Protein AF-A0A2R6FEQ9-F1 (afdb_monomer_lite)

Structure (mmCIF, N/CA/C/O backbone):
data_AF-A0A2R6FEQ9-F1
#
_entry.id   AF-A0A2R6FEQ9-F1
#
loop_
_atom_site.group_PDB
_atom_site.id
_atom_site.type_symbol
_atom_site.label_atom_id
_atom_site.label_alt_id
_atom_site.label_comp_id
_atom_site.label_asym_id
_atom_site.label_entity_id
_atom_site.label_seq_id
_atom_site.pdbx_PDB_ins_code
_atom_site.Cartn_x
_atom_site.Cartn_y
_atom_site.Cartn_z
_atom_site.occupancy
_atom_site.B_iso_or_equiv
_atom_site.auth_seq_id
_atom_site.auth_comp_id
_atom_site.auth_asym_id
_atom_site.auth_atom_id
_atom_site.pdbx_PDB_model_num
ATOM 1 N N . MET A 1 1 ? -0.005 5.046 10.492 1.00 40.97 1 MET A N 1
ATOM 2 C CA . MET A 1 1 ? 0.744 4.567 11.675 1.00 40.97 1 MET A CA 1
ATOM 3 C C . MET A 1 1 ? 1.894 3.712 11.172 1.00 40.97 1 MET A C 1
ATOM 5 O O . MET A 1 1 ? 1.657 2.865 10.326 1.00 40.97 1 MET A O 1
ATOM 9 N N . THR A 1 2 ? 3.121 3.957 11.622 1.00 48.88 2 THR A N 1
ATOM 10 C CA . THR A 1 2 ? 4.267 3.072 11.362 1.00 48.88 2 THR A CA 1
ATOM 11 C C . THR A 1 2 ? 4.447 2.186 12.588 1.00 48.88 2 THR A C 1
ATOM 13 O O . THR A 1 2 ? 4.561 2.728 13.687 1.00 48.88 2 THR A O 1
ATOM 16 N N . TYR A 1 3 ? 4.431 0.862 12.435 1.00 48.16 3 TYR A N 1
ATOM 17 C CA . TYR A 1 3 ? 4.673 -0.054 13.553 1.00 48.16 3 TYR A CA 1
ATOM 18 C C . TYR A 1 3 ? 6.088 -0.630 13.482 1.00 48.16 3 TYR A C 1
ATOM 20 O O . TYR A 1 3 ? 6.631 -0.866 12.403 1.00 48.16 3 TYR A O 1
ATOM 28 N N . ASP A 1 4 ? 6.682 -0.825 14.656 1.00 53.12 4 ASP A N 1
ATOM 29 C CA . ASP A 1 4 ? 7.957 -1.514 14.824 1.00 53.12 4 ASP A CA 1
ATOM 30 C C . ASP A 1 4 ? 7.696 -3.029 14.764 1.00 53.12 4 ASP A C 1
ATOM 32 O O . ASP A 1 4 ? 6.936 -3.519 15.602 1.00 53.12 4 ASP A O 1
ATOM 36 N N . PRO A 1 5 ? 8.329 -3.796 13.855 1.00 47.72 5 PRO A N 1
ATOM 37 C CA . PRO A 1 5 ? 8.201 -5.254 13.773 1.00 47.72 5 PRO A CA 1
ATOM 38 C C . PRO A 1 5 ? 8.638 -6.031 15.031 1.00 47.72 5 PRO A C 1
ATOM 40 O O . PRO A 1 5 ? 8.751 -7.256 15.000 1.00 47.72 5 PRO A O 1
ATOM 43 N N . ARG A 1 6 ? 8.964 -5.363 16.134 1.00 51.41 6 ARG A N 1
ATOM 44 C CA . ARG A 1 6 ? 9.102 -6.006 17.442 1.00 51.41 6 ARG A CA 1
ATOM 45 C C . ARG A 1 6 ? 8.389 -5.270 18.587 1.00 51.41 6 ARG A C 1
ATOM 47 O O . ARG A 1 6 ? 8.527 -5.700 19.723 1.00 51.41 6 ARG A O 1
ATOM 54 N N . GLY A 1 7 ? 7.705 -4.148 18.340 1.00 48.03 7 GLY A N 1
ATOM 55 C CA . GLY A 1 7 ? 7.101 -3.342 19.415 1.00 48.03 7 GLY A CA 1
ATOM 56 C C . GLY A 1 7 ? 8.104 -2.761 20.430 1.00 48.03 7 GLY A C 1
ATOM 57 O O . GLY A 1 7 ? 7.717 -2.398 21.534 1.00 48.03 7 GLY A O 1
ATOM 58 N N . GLN A 1 8 ? 9.395 -2.661 20.088 1.00 42.78 8 GLN A N 1
ATOM 59 C CA . GLN A 1 8 ? 10.474 -2.260 21.009 1.00 42.78 8 GLN A CA 1
ATOM 60 C C . GLN A 1 8 ? 10.693 -0.739 21.055 1.00 42.78 8 GLN A C 1
ATOM 62 O O . GLN A 1 8 ? 11.460 -0.243 21.881 1.00 42.78 8 GLN A O 1
ATOM 67 N N . GLY A 1 9 ? 10.096 0.008 20.120 1.00 40.06 9 GLY A N 1
ATOM 68 C CA . GLY A 1 9 ? 10.339 1.443 19.960 1.00 40.06 9 GLY A CA 1
ATOM 69 C C . GLY A 1 9 ? 11.761 1.773 19.488 1.00 40.06 9 GLY A C 1
ATOM 70 O O . GLY A 1 9 ? 12.170 2.932 19.560 1.00 40.06 9 GLY A O 1
ATOM 71 N N . ARG A 1 10 ? 12.524 0.765 19.037 1.00 42.09 10 ARG A N 1
ATOM 72 C CA . ARG A 1 10 ? 13.924 0.851 18.584 1.00 42.09 10 ARG A CA 1
ATOM 73 C C . ARG A 1 10 ? 14.179 -0.221 17.521 1.00 42.09 10 ARG A C 1
ATOM 75 O O . ARG A 1 10 ? 14.755 -1.270 17.804 1.00 42.09 10 ARG A O 1
ATOM 82 N N . SER A 1 11 ? 13.715 0.018 16.296 1.00 50.00 11 SER A N 1
ATOM 83 C CA . SER A 1 11 ? 13.921 -0.869 15.138 1.00 50.00 11 SER A CA 1
ATOM 84 C C . SER A 1 11 ? 15.369 -0.833 14.615 1.00 50.00 11 SER A C 1
ATOM 86 O O . SER A 1 11 ? 15.603 -0.665 13.418 1.00 50.00 11 SER A O 1
ATOM 88 N N . ASP A 1 12 ? 16.364 -0.961 15.493 1.00 52.06 12 ASP A N 1
ATOM 89 C CA . ASP A 1 12 ? 17.763 -0.960 15.082 1.00 52.06 12 ASP A CA 1
ATOM 90 C C . ASP A 1 12 ? 18.126 -2.312 14.455 1.00 52.06 12 ASP A C 1
ATOM 92 O O . ASP A 1 12 ? 17.892 -3.373 15.029 1.00 52.06 12 ASP A O 1
ATOM 96 N N . ASN A 1 13 ? 18.777 -2.307 13.287 1.00 52.25 13 ASN A N 1
ATOM 97 C CA . ASN A 1 13 ? 19.299 -3.537 12.667 1.00 52.25 13 ASN A CA 1
ATOM 98 C C . ASN A 1 13 ? 20.331 -4.260 13.559 1.00 52.25 13 ASN A C 1
ATOM 100 O O . ASN A 1 13 ? 20.572 -5.463 13.394 1.00 52.25 13 ASN A O 1
ATOM 104 N N . ARG A 1 14 ? 20.932 -3.534 14.509 1.00 48.53 14 ARG A N 1
ATOM 105 C CA . ARG A 1 14 ? 21.830 -4.030 15.552 1.00 48.53 14 ARG A CA 1
ATOM 106 C C . ARG A 1 14 ? 21.492 -3.371 16.880 1.00 48.53 14 ARG A C 1
ATOM 108 O O . ARG A 1 14 ? 21.305 -2.165 16.924 1.00 48.53 14 ARG A O 1
ATOM 115 N N . THR A 1 15 ? 21.449 -4.150 17.945 1.00 52.62 15 THR A N 1
ATOM 116 C CA . THR A 1 15 ? 21.379 -3.627 19.314 1.00 52.62 15 THR A CA 1
ATOM 117 C C . THR A 1 15 ? 22.628 -2.782 19.634 1.00 52.62 15 THR A C 1
ATOM 119 O O . THR A 1 15 ? 23.654 -2.914 18.954 1.00 52.62 15 THR A O 1
ATOM 122 N N . PRO A 1 16 ? 22.604 -1.947 20.691 1.00 50.16 16 PRO A N 1
ATOM 123 C CA . PRO A 1 16 ? 23.770 -1.159 21.109 1.00 50.16 16 PRO A CA 1
ATOM 124 C C . PRO A 1 16 ? 25.037 -1.979 21.410 1.00 50.16 16 PRO A C 1
ATOM 126 O O . PRO A 1 16 ? 26.140 -1.452 21.302 1.00 50.16 16 PRO A O 1
ATOM 129 N N . ASP A 1 17 ? 24.900 -3.263 21.756 1.00 54.56 17 ASP A N 1
ATOM 130 C CA . ASP A 1 17 ? 26.015 -4.196 21.983 1.00 54.56 17 ASP A CA 1
ATOM 131 C C . ASP A 1 17 ? 26.475 -4.941 20.710 1.00 54.56 17 ASP A C 1
ATOM 133 O O . ASP A 1 17 ? 27.347 -5.806 20.759 1.00 54.56 17 ASP A O 1
ATOM 137 N N . GLY A 1 18 ? 25.917 -4.590 19.547 1.00 49.50 18 GLY A N 1
ATOM 138 C CA . GLY A 1 18 ? 26.310 -5.125 18.247 1.00 49.50 18 GLY A CA 1
ATOM 139 C C . GLY A 1 18 ? 25.684 -6.472 17.883 1.00 49.50 18 GLY A C 1
ATOM 140 O O . GLY A 1 18 ? 25.965 -6.978 16.792 1.00 49.50 18 GLY A O 1
ATOM 141 N N . THR A 1 19 ? 24.825 -7.045 18.734 1.00 52.06 19 THR A N 1
ATOM 142 C CA . THR A 1 19 ? 24.045 -8.241 18.385 1.00 52.06 19 THR A CA 1
ATOM 143 C C . THR A 1 19 ? 22.945 -7.917 17.362 1.00 52.06 19 THR A C 1
ATOM 145 O O . THR A 1 19 ? 22.689 -6.761 17.013 1.00 52.06 19 THR A O 1
ATOM 148 N N . ARG A 1 20 ? 22.340 -8.951 16.759 1.00 49.56 20 ARG A N 1
ATOM 149 C CA . ARG A 1 20 ? 21.353 -8.777 15.682 1.00 49.56 20 ARG A CA 1
ATOM 150 C C . ARG A 1 20 ? 20.064 -8.150 16.235 1.00 49.56 20 ARG A C 1
ATOM 152 O O . ARG A 1 20 ? 19.227 -8.833 16.820 1.00 49.56 20 ARG A O 1
ATOM 159 N N . GLY A 1 21 ? 19.887 -6.856 15.985 1.00 49.34 21 GLY A N 1
ATOM 160 C CA . GLY A 1 21 ? 18.718 -6.076 16.407 1.00 49.34 21 GLY A CA 1
ATOM 161 C C . GLY A 1 21 ? 17.526 -6.202 15.452 1.00 49.34 21 GLY A C 1
ATOM 162 O O . GLY A 1 21 ? 16.380 -6.037 15.857 1.00 49.34 21 GLY A O 1
ATOM 163 N N . GLY A 1 22 ? 17.750 -6.632 14.204 1.00 54.12 22 GLY A N 1
ATOM 164 C CA . GLY A 1 22 ? 16.688 -6.940 13.236 1.00 54.12 22 GLY A CA 1
ATOM 165 C C . GLY A 1 22 ? 16.206 -8.396 13.293 1.00 54.12 22 GLY A C 1
ATOM 166 O O . GLY A 1 22 ? 16.996 -9.306 13.553 1.00 54.12 22 GLY A O 1
ATOM 167 N N . ASN A 1 23 ? 14.917 -8.636 13.032 1.00 53.94 23 ASN A N 1
ATOM 168 C CA . ASN A 1 23 ? 14.382 -9.981 12.818 1.00 53.94 23 ASN A CA 1
ATOM 169 C C . ASN A 1 23 ? 14.067 -10.168 11.327 1.00 53.94 23 ASN A C 1
ATOM 171 O O . ASN A 1 23 ? 13.147 -9.550 10.809 1.00 53.94 23 ASN A O 1
ATOM 175 N N . ALA A 1 24 ? 14.831 -11.015 10.635 1.00 58.66 24 ALA A N 1
ATOM 176 C CA . ALA A 1 24 ? 14.534 -11.401 9.251 1.00 58.66 24 ALA A CA 1
ATOM 177 C C . ALA A 1 24 ? 13.536 -12.576 9.178 1.00 58.66 24 ALA A C 1
ATOM 179 O O . ALA A 1 24 ? 13.505 -13.279 8.174 1.00 58.66 24 ALA A O 1
ATOM 180 N N . ASN A 1 25 ? 12.788 -12.846 10.254 1.00 72.19 25 ASN A N 1
ATOM 181 C CA . ASN A 1 25 ? 11.737 -13.856 10.275 1.00 72.19 25 ASN A CA 1
ATOM 182 C C . ASN A 1 25 ? 10.548 -13.361 9.437 1.00 72.19 25 ASN A C 1
ATOM 184 O O . ASN A 1 25 ? 9.931 -12.372 9.819 1.00 72.19 25 ASN A O 1
ATOM 188 N N . PRO A 1 26 ? 10.184 -14.046 8.345 1.00 77.25 26 PRO A N 1
ATOM 189 C CA . PRO A 1 26 ? 9.061 -13.650 7.503 1.00 77.25 26 PRO A CA 1
ATOM 190 C C . PRO A 1 26 ? 7.712 -13.565 8.235 1.00 77.25 26 PRO A C 1
ATOM 192 O O . PRO A 1 26 ? 6.855 -12.787 7.826 1.00 77.25 26 PRO A O 1
ATOM 195 N N . ASP A 1 27 ? 7.522 -14.311 9.330 1.00 82.06 27 ASP A N 1
ATOM 196 C CA . ASP A 1 27 ? 6.260 -14.318 10.085 1.00 82.06 27 ASP A CA 1
ATOM 197 C C . ASP A 1 27 ? 5.918 -12.950 10.682 1.00 82.06 27 ASP A C 1
ATOM 199 O O . ASP A 1 27 ? 4.754 -12.555 10.683 1.00 82.06 27 ASP A O 1
ATOM 203 N N . VAL A 1 28 ? 6.932 -12.176 11.078 1.00 79.00 28 VAL A N 1
ATOM 204 C CA . VAL A 1 28 ? 6.756 -10.864 11.723 1.00 79.00 28 VAL A CA 1
ATOM 205 C C . VAL A 1 28 ? 6.156 -9.816 10.786 1.00 79.00 28 VAL A C 1
ATOM 207 O O . VAL A 1 28 ? 5.592 -8.828 11.245 1.00 79.00 28 VAL A O 1
ATOM 210 N N . PHE A 1 29 ? 6.248 -10.023 9.470 1.00 84.62 29 PHE A N 1
ATOM 211 C CA . PHE A 1 29 ? 5.618 -9.150 8.480 1.00 84.62 29 PHE A CA 1
ATOM 212 C C . PHE A 1 29 ? 4.118 -9.406 8.355 1.00 84.62 29 PHE A C 1
ATOM 214 O O . PHE A 1 29 ? 3.420 -8.558 7.814 1.00 84.62 29 PHE A O 1
ATOM 221 N N . VAL A 1 30 ? 3.618 -10.536 8.859 1.00 87.56 30 VAL A N 1
ATOM 222 C CA . VAL A 1 30 ? 2.183 -10.810 8.955 1.00 87.56 30 VAL A CA 1
ATOM 223 C C . VAL A 1 30 ? 1.695 -10.529 10.369 1.00 87.56 30 VAL A C 1
ATOM 225 O O . VAL A 1 30 ? 0.791 -9.720 10.561 1.00 87.56 30 VAL A O 1
ATOM 228 N N . THR A 1 31 ? 2.291 -11.182 11.369 1.00 84.81 31 TH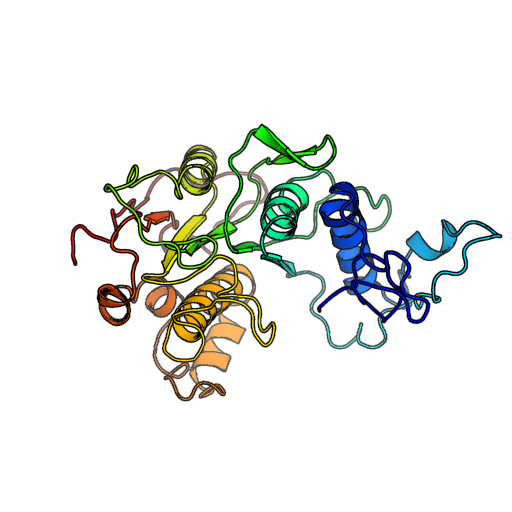R A N 1
ATOM 229 C CA . THR A 1 31 ? 1.768 -11.187 12.740 1.00 84.81 31 THR A CA 1
ATOM 230 C C . THR A 1 31 ? 1.781 -9.805 13.370 1.00 84.81 31 THR A C 1
ATOM 232 O O . THR A 1 31 ? 0.754 -9.388 13.894 1.00 84.81 31 THR A O 1
ATOM 235 N N . ASN A 1 32 ? 2.859 -9.036 13.222 1.00 82.06 32 ASN A N 1
ATOM 236 C CA . ASN A 1 32 ? 2.886 -7.672 13.758 1.00 82.06 32 ASN A CA 1
ATOM 237 C C . ASN A 1 32 ? 2.016 -6.693 12.977 1.00 82.06 32 ASN A C 1
ATOM 239 O O . ASN A 1 32 ? 1.644 -5.644 13.484 1.00 82.06 32 ASN A O 1
ATOM 243 N N . GLN A 1 33 ? 1.733 -7.002 11.717 1.00 87.50 33 GLN A N 1
ATOM 244 C CA . GLN A 1 33 ? 0.887 -6.168 10.881 1.00 87.50 33 GLN A CA 1
ATOM 245 C C . GLN A 1 33 ? -0.565 -6.277 11.359 1.00 87.50 33 GLN A C 1
ATOM 247 O O . GLN A 1 33 ? -1.219 -5.263 11.583 1.00 87.50 33 GLN A O 1
ATOM 252 N N . VAL A 1 34 ? -1.020 -7.508 11.616 1.00 88.56 34 VAL A N 1
ATOM 253 C CA . VAL A 1 34 ? -2.290 -7.797 12.300 1.00 88.56 34 VAL A CA 1
ATOM 254 C C . VAL A 1 34 ? -2.329 -7.137 13.674 1.00 88.56 34 VAL A C 1
ATOM 256 O O . VAL A 1 34 ? -3.286 -6.445 14.007 1.00 88.56 34 VAL A O 1
ATOM 259 N N . ASP A 1 35 ? -1.264 -7.317 14.446 1.00 85.81 35 ASP A N 1
ATOM 260 C CA . ASP A 1 35 ? -1.134 -6.776 15.792 1.00 85.81 35 ASP A CA 1
ATOM 261 C C . ASP A 1 35 ? -1.239 -5.241 15.824 1.00 85.81 35 ASP A C 1
ATOM 263 O O . ASP A 1 35 ? -2.006 -4.664 16.595 1.00 85.81 35 ASP A O 1
ATOM 267 N N . ALA A 1 36 ? -0.548 -4.566 14.904 1.00 86.94 36 ALA A N 1
ATOM 268 C CA . ALA A 1 36 ? -0.606 -3.120 14.747 1.00 86.94 36 ALA A CA 1
ATOM 269 C C . ALA A 1 36 ? -2.001 -2.624 14.348 1.00 86.94 36 ALA A C 1
ATOM 271 O O . ALA A 1 36 ? -2.426 -1.567 14.811 1.00 86.94 36 ALA A O 1
ATOM 272 N N . ILE A 1 37 ? -2.725 -3.373 13.511 1.00 90.31 37 ILE A N 1
ATOM 273 C CA . ILE A 1 37 ? -4.107 -3.051 13.132 1.00 90.31 37 ILE A CA 1
ATOM 274 C C . ILE A 1 37 ? -5.047 -3.225 14.333 1.00 90.31 37 ILE A C 1
ATOM 276 O O . ILE A 1 37 ? -5.900 -2.369 14.572 1.00 90.31 37 ILE A O 1
ATOM 280 N N . ASP A 1 38 ? -4.867 -4.270 15.142 1.00 89.25 38 ASP A N 1
ATOM 281 C CA . ASP A 1 38 ? -5.646 -4.457 16.369 1.00 89.25 38 ASP A CA 1
ATOM 282 C C . ASP A 1 38 ? -5.362 -3.353 17.402 1.00 89.25 38 ASP A C 1
ATOM 284 O O . ASP A 1 38 ? -6.300 -2.847 18.028 1.00 89.25 38 ASP A O 1
ATOM 288 N N . PHE A 1 39 ? -4.101 -2.922 17.549 1.00 89.25 39 PHE A N 1
ATOM 289 C CA . PHE A 1 39 ? -3.745 -1.773 18.388 1.00 89.25 39 PHE A CA 1
ATOM 290 C C . PHE A 1 39 ? -4.340 -0.474 17.839 1.00 89.25 39 PHE A C 1
ATOM 292 O O . PHE A 1 39 ? -4.932 0.296 18.595 1.00 89.25 39 PHE A O 1
ATOM 299 N N . PHE A 1 40 ? -4.266 -0.244 16.524 1.00 90.69 40 PHE A N 1
ATOM 300 C CA . PHE A 1 40 ? -4.873 0.918 15.868 1.00 90.69 40 PHE A CA 1
ATOM 301 C C . PHE A 1 40 ? -6.372 1.032 16.180 1.00 90.69 40 PHE A C 1
ATOM 303 O O . PHE A 1 40 ? -6.860 2.133 16.431 1.00 90.69 40 PHE A O 1
ATOM 310 N N . ARG A 1 41 ? -7.076 -0.106 16.242 1.00 90.31 41 ARG A N 1
ATOM 311 C CA . ARG A 1 41 ? -8.514 -0.203 16.538 1.00 90.31 41 ARG A CA 1
ATOM 312 C C . ARG A 1 41 ? -8.854 -0.260 18.036 1.00 90.31 41 ARG A C 1
ATOM 314 O O . ARG A 1 41 ? -10.032 -0.394 18.367 1.00 90.31 41 ARG A O 1
ATOM 321 N N . SER A 1 42 ? -7.877 -0.223 18.943 1.00 90.38 42 SER A N 1
ATOM 322 C CA . SER A 1 42 ? -8.128 -0.302 20.393 1.00 90.38 42 SER A CA 1
ATOM 323 C C . SER A 1 42 ? -8.781 0.969 20.953 1.00 90.38 42 SER A C 1
ATOM 325 O O . SER A 1 42 ? -8.433 2.081 20.554 1.00 90.38 42 SER A O 1
ATOM 327 N N . THR A 1 43 ? -9.725 0.801 21.884 1.00 92.12 43 THR A N 1
ATOM 328 C CA . THR A 1 43 ? -10.395 1.892 22.622 1.00 92.12 43 THR A CA 1
ATOM 329 C C . THR A 1 43 ? -10.506 1.553 24.107 1.00 92.12 43 THR A C 1
ATOM 331 O O . THR A 1 43 ? -10.251 0.408 24.479 1.00 92.12 43 THR A O 1
ATOM 334 N N . PRO A 1 44 ? -10.904 2.504 24.975 1.00 93.38 44 PRO A N 1
ATOM 335 C CA . PRO A 1 44 ? -11.175 2.201 26.379 1.00 93.38 44 PRO A CA 1
ATOM 336 C C . PRO A 1 44 ? -12.217 1.089 26.588 1.00 93.38 44 PRO A C 1
ATOM 338 O O . PRO A 1 44 ? -12.102 0.319 27.536 1.00 93.38 44 PRO A O 1
ATOM 341 N N . GLU A 1 45 ? -13.218 0.987 25.710 1.00 90.81 45 GLU A N 1
ATOM 342 C CA . GLU A 1 45 ? -14.276 -0.032 25.769 1.00 90.81 45 GLU A CA 1
ATOM 343 C C . GLU A 1 45 ? -13.867 -1.373 25.140 1.00 90.81 45 GLU A C 1
ATOM 345 O O . GLU A 1 45 ? -14.434 -2.406 25.493 1.00 90.81 45 GLU A O 1
ATOM 350 N N . ASP A 1 46 ? -12.892 -1.368 24.227 1.00 87.75 46 ASP A N 1
ATOM 351 C CA . ASP A 1 46 ? -12.344 -2.565 23.580 1.00 87.75 46 ASP A CA 1
ATOM 352 C C . ASP A 1 46 ? -10.803 -2.488 23.482 1.00 87.75 46 ASP A C 1
ATOM 354 O O . ASP A 1 46 ? -10.243 -2.170 22.413 1.00 87.75 46 ASP A O 1
ATOM 358 N N . PRO A 1 47 ? -10.104 -2.740 24.609 1.00 88.94 47 PRO A N 1
ATOM 359 C CA . PRO A 1 47 ? -8.654 -2.623 24.696 1.00 88.94 47 PRO A CA 1
ATOM 360 C C . PRO A 1 47 ? -7.900 -3.598 23.783 1.00 88.94 47 PRO A C 1
ATOM 362 O O . PRO A 1 47 ? -8.427 -4.577 23.254 1.00 88.94 47 PRO A O 1
ATOM 365 N N . TYR A 1 48 ? -6.620 -3.317 23.592 1.00 87.00 48 TYR A N 1
ATOM 366 C CA . TYR A 1 48 ? -5.676 -4.117 22.834 1.00 87.00 48 TYR A CA 1
ATOM 367 C C . TYR A 1 48 ? -5.364 -5.443 23.548 1.00 87.00 48 TYR A C 1
ATOM 369 O O . TYR A 1 48 ? -4.805 -5.479 24.640 1.00 87.00 48 TYR A O 1
ATOM 377 N N . GLN A 1 49 ? -5.722 -6.553 22.902 1.00 78.88 49 GLN A N 1
ATOM 378 C CA . GLN A 1 49 ? -5.825 -7.871 23.546 1.00 78.88 49 GLN A CA 1
ATOM 379 C C . GLN A 1 49 ? -4.531 -8.689 23.528 1.00 78.88 49 GLN A C 1
ATOM 381 O O . GLN A 1 49 ? -4.444 -9.738 24.165 1.00 78.88 49 GLN A O 1
ATOM 386 N N . HIS A 1 50 ? -3.521 -8.262 22.768 1.00 76.44 50 HIS A N 1
ATOM 387 C CA . HIS A 1 50 ? -2.278 -9.029 22.648 1.00 76.44 50 HIS A CA 1
ATOM 388 C C . HIS A 1 50 ? -1.339 -8.813 23.840 1.00 76.44 50 HIS A C 1
ATOM 390 O O . HIS A 1 50 ? -0.440 -9.625 24.052 1.00 76.44 50 HIS A O 1
ATOM 396 N N . ASN A 1 51 ? -1.602 -7.809 24.686 1.00 72.62 51 ASN A N 1
ATOM 397 C CA . ASN A 1 51 ? -0.887 -7.617 25.950 1.00 72.62 51 ASN A CA 1
ATOM 398 C C . ASN A 1 51 ? -1.006 -8.819 26.898 1.00 72.62 51 ASN A C 1
ATOM 400 O O . ASN A 1 51 ? -0.021 -9.178 27.543 1.00 72.62 51 ASN A O 1
ATOM 404 N N . ASP A 1 52 ? -2.151 -9.505 26.900 1.00 65.06 52 ASP A N 1
ATOM 405 C CA . ASP A 1 52 ? -2.402 -10.685 27.739 1.00 65.06 52 ASP A CA 1
ATOM 406 C C . ASP A 1 52 ? -1.575 -11.918 27.326 1.00 65.06 52 ASP A C 1
ATOM 408 O O . ASP A 1 52 ? -1.543 -12.925 28.035 1.00 65.06 52 ASP A O 1
ATOM 412 N N . ARG A 1 53 ? -0.908 -11.868 26.164 1.00 63.91 53 ARG A N 1
ATOM 413 C CA . ARG A 1 53 ? -0.102 -12.972 25.617 1.00 63.91 53 ARG A CA 1
ATOM 414 C C . ARG A 1 53 ? 1.379 -12.878 25.974 1.00 63.91 53 ARG A C 1
ATOM 416 O O . ARG A 1 53 ? 2.138 -13.768 25.582 1.00 63.91 53 ARG A O 1
ATOM 423 N N . ARG A 1 54 ? 1.800 -11.836 26.701 1.00 61.72 54 ARG A N 1
ATOM 424 C CA . ARG A 1 54 ? 3.199 -11.684 27.113 1.00 61.72 54 ARG A CA 1
ATOM 425 C C . ARG A 1 54 ? 3.620 -12.809 28.046 1.00 61.72 54 ARG A C 1
ATOM 427 O O . ARG A 1 54 ? 2.920 -13.160 28.997 1.00 61.72 54 ARG A O 1
ATOM 434 N N . ARG A 1 55 ? 4.787 -13.389 27.760 1.00 58.75 55 ARG A N 1
ATOM 435 C CA . ARG A 1 55 ? 5.383 -14.380 28.652 1.00 58.75 55 ARG A CA 1
ATOM 436 C C . ARG A 1 55 ? 5.951 -13.669 29.888 1.00 58.75 55 ARG A C 1
ATOM 438 O O . ARG A 1 55 ? 6.390 -12.528 29.772 1.00 58.75 55 ARG A O 1
ATOM 445 N N . PRO A 1 56 ? 5.966 -14.315 31.067 1.00 54.69 56 PRO A N 1
ATOM 446 C CA . PRO A 1 56 ? 6.487 -13.707 32.296 1.00 54.69 56 PRO A CA 1
ATOM 447 C C . PRO A 1 56 ? 7.959 -13.261 32.223 1.00 54.69 56 PRO A C 1
ATOM 449 O O . PRO A 1 56 ? 8.401 -12.493 33.071 1.00 54.69 56 PRO A O 1
ATOM 452 N N . ASP A 1 57 ? 8.711 -13.769 31.248 1.00 57.28 57 ASP A N 1
ATOM 453 C CA . ASP A 1 57 ? 10.127 -13.516 30.978 1.00 57.28 57 ASP A CA 1
ATOM 454 C C . ASP A 1 57 ? 10.377 -12.618 29.750 1.00 57.28 57 ASP A C 1
ATOM 456 O O . ASP A 1 57 ? 11.518 -12.492 29.313 1.00 57.28 57 ASP A O 1
ATOM 460 N N . ASP A 1 58 ? 9.332 -11.998 29.194 1.00 61.47 58 ASP A N 1
ATOM 461 C CA . ASP A 1 58 ? 9.429 -11.115 28.029 1.00 61.47 58 ASP A CA 1
ATOM 462 C C . ASP A 1 58 ? 9.931 -9.714 28.434 1.00 61.47 58 ASP A C 1
ATOM 464 O O . ASP A 1 58 ? 9.276 -8.998 29.197 1.00 61.47 58 ASP A O 1
ATOM 468 N N . ASP A 1 59 ? 11.109 -9.330 27.937 1.00 55.53 59 ASP A N 1
ATOM 469 C CA . ASP A 1 59 ? 11.746 -8.026 28.156 1.00 55.53 59 ASP A CA 1
ATOM 470 C C . ASP A 1 59 ? 11.300 -6.957 27.140 1.00 55.53 59 ASP A C 1
ATOM 472 O O . ASP A 1 59 ? 11.820 -5.834 27.145 1.00 55.53 59 ASP A O 1
ATOM 476 N N . ALA A 1 60 ? 10.311 -7.271 26.293 1.00 60.62 60 ALA A N 1
ATOM 477 C CA . ALA A 1 60 ? 9.714 -6.325 25.364 1.00 60.62 60 ALA A CA 1
ATOM 478 C C . ALA A 1 60 ? 9.112 -5.103 26.079 1.00 60.62 60 ALA A C 1
ATOM 480 O O . ALA A 1 60 ? 8.489 -5.187 27.145 1.00 60.62 60 ALA A O 1
ATOM 481 N N . ALA A 1 61 ? 9.266 -3.936 25.446 1.00 60.72 61 ALA A N 1
ATOM 482 C CA . ALA A 1 61 ? 8.643 -2.706 25.909 1.00 60.72 61 ALA A CA 1
ATOM 483 C C . ALA A 1 61 ? 7.122 -2.893 26.017 1.00 60.72 61 ALA A C 1
ATOM 485 O O . ALA A 1 61 ? 6.483 -3.485 25.148 1.00 60.72 61 ALA A O 1
ATOM 486 N N . GLY A 1 62 ? 6.529 -2.386 27.099 1.00 66.25 62 GLY A N 1
ATOM 487 C CA . GLY A 1 62 ? 5.087 -2.474 27.266 1.00 66.25 62 GLY A CA 1
ATOM 488 C C . GLY A 1 62 ? 4.343 -1.697 26.188 1.00 66.25 62 GLY A C 1
ATOM 489 O O . GLY A 1 62 ? 4.573 -0.503 26.018 1.00 66.25 62 GLY A O 1
ATOM 490 N N . VAL A 1 63 ? 3.426 -2.370 25.496 1.00 77.44 63 VAL A N 1
ATOM 491 C CA . VAL A 1 63 ? 2.440 -1.720 24.629 1.00 77.44 63 VAL A CA 1
ATOM 492 C C . VAL A 1 63 ? 1.293 -1.232 25.510 1.00 77.44 63 VAL A C 1
ATOM 494 O O . VAL A 1 63 ? 0.891 -1.926 26.446 1.00 77.44 63 VAL A O 1
ATOM 497 N N . ALA A 1 64 ? 0.791 -0.024 25.259 1.00 85.19 64 ALA A N 1
ATOM 498 C CA . ALA A 1 64 ? -0.379 0.483 25.969 1.00 85.19 64 ALA A CA 1
ATOM 499 C C . ALA A 1 64 ? -1.610 -0.386 25.661 1.00 85.19 64 ALA A C 1
ATOM 501 O O . ALA A 1 64 ? -1.737 -0.910 24.559 1.00 85.19 64 ALA A O 1
ATOM 502 N N . ASP A 1 65 ? -2.544 -0.503 26.603 1.00 88.06 65 ASP A N 1
ATOM 503 C CA . ASP A 1 65 ? -3.795 -1.239 26.360 1.00 88.06 65 ASP A CA 1
ATOM 504 C C . ASP A 1 65 ? -4.722 -0.498 25.389 1.00 88.06 65 ASP A C 1
ATOM 506 O O . ASP A 1 65 ? -5.646 -1.076 24.829 1.00 88.06 65 ASP A O 1
ATOM 510 N N . VAL A 1 66 ? -4.497 0.799 25.183 1.00 90.75 66 VAL A N 1
ATOM 511 C CA . VAL A 1 66 ? -5.317 1.644 24.319 1.00 90.75 66 VAL A CA 1
ATOM 512 C C . VAL A 1 66 ? -4.411 2.557 23.512 1.00 90.75 66 VAL A C 1
ATOM 514 O O . VAL A 1 66 ? -3.474 3.159 24.044 1.00 90.75 66 VAL A O 1
ATOM 517 N N . ASN A 1 67 ? -4.716 2.702 22.228 1.00 91.06 67 ASN A N 1
ATOM 518 C CA . ASN A 1 67 ? -4.105 3.708 21.383 1.00 91.06 67 ASN A CA 1
ATOM 519 C C . ASN A 1 67 ? -4.431 5.106 21.938 1.00 91.06 67 ASN A C 1
ATOM 521 O O . ASN A 1 67 ? -5.601 5.485 21.971 1.00 91.06 67 ASN A O 1
ATOM 525 N N . PRO A 1 68 ? -3.439 5.914 22.348 1.00 92.06 68 PRO A N 1
ATOM 526 C CA . PRO A 1 68 ? -3.693 7.215 22.974 1.00 92.06 68 PRO A CA 1
ATOM 527 C C . PRO A 1 68 ? -4.385 8.225 22.044 1.00 92.06 68 PRO A C 1
ATOM 529 O O . PRO A 1 68 ? -4.840 9.268 22.508 1.00 92.06 68 PRO A O 1
ATOM 532 N N . PHE A 1 69 ? -4.472 7.923 20.746 1.00 93.19 69 PHE A N 1
ATOM 533 C CA . PHE A 1 69 ? -5.159 8.727 19.739 1.00 93.19 69 PHE A CA 1
ATOM 534 C C . PHE A 1 69 ? -6.467 8.093 19.251 1.00 93.19 69 PHE A C 1
ATOM 536 O O . PHE A 1 69 ? -6.963 8.493 18.202 1.00 93.19 69 PHE A O 1
ATOM 543 N N . TRP A 1 70 ? -7.018 7.101 19.961 1.00 92.81 70 TRP A N 1
ATOM 544 C CA . TRP A 1 70 ? -8.215 6.355 19.543 1.00 92.81 70 TRP A CA 1
ATOM 545 C C . TRP A 1 70 ? -9.403 7.253 19.151 1.00 92.81 70 TRP A C 1
ATOM 547 O O . TRP A 1 70 ? -10.172 6.898 18.262 1.00 92.81 70 TRP A O 1
ATOM 557 N N . ASP A 1 71 ? -9.528 8.423 19.783 1.00 94.75 71 ASP A N 1
ATOM 558 C CA . ASP A 1 71 ? -10.592 9.411 19.578 1.00 94.75 71 ASP A CA 1
ATOM 559 C C . ASP A 1 71 ? -10.418 10.266 18.310 1.00 94.75 71 ASP A C 1
ATOM 561 O O . ASP A 1 71 ? -11.320 11.008 17.928 1.00 94.75 71 ASP A O 1
ATOM 565 N N . ARG A 1 72 ? -9.260 10.167 17.649 1.00 92.69 72 ARG A N 1
ATOM 566 C CA . ARG A 1 72 ? -8.898 10.912 16.430 1.00 92.69 72 ARG A CA 1
ATOM 567 C C . ARG A 1 72 ? -8.768 10.026 15.195 1.00 92.69 72 ARG A C 1
ATOM 569 O O . ARG A 1 72 ? -8.390 10.521 14.135 1.00 92.69 72 ARG A O 1
ATOM 576 N N . LEU A 1 73 ? -9.005 8.725 15.333 1.00 90.88 73 LEU A N 1
ATOM 577 C CA . LEU A 1 73 ? -8.802 7.755 14.265 1.00 90.88 73 LEU A CA 1
ATOM 578 C C . LEU A 1 73 ? -10.137 7.257 13.734 1.00 90.88 73 LEU A C 1
ATOM 580 O O . LEU A 1 73 ? -11.008 6.846 14.500 1.00 90.88 73 LEU A O 1
ATOM 584 N N . ASP A 1 74 ? -10.250 7.227 12.410 1.00 90.38 74 ASP A N 1
ATOM 585 C CA . ASP A 1 74 ? -11.261 6.411 11.762 1.00 90.38 74 ASP A CA 1
ATOM 586 C C . ASP A 1 74 ? -10.795 4.953 11.769 1.00 90.38 74 ASP A C 1
ATOM 588 O O . ASP A 1 74 ? -9.758 4.617 11.196 1.00 90.38 74 ASP A O 1
ATOM 592 N N . ARG A 1 75 ? -11.527 4.106 12.489 1.00 89.38 75 ARG A N 1
ATOM 593 C CA . ARG A 1 75 ? -11.171 2.702 12.734 1.00 89.38 75 ARG A CA 1
ATOM 594 C C . ARG A 1 75 ? -11.874 1.735 11.784 1.00 89.38 75 ARG A C 1
ATOM 596 O O . ARG A 1 75 ? -11.572 0.543 11.841 1.00 89.38 75 ARG A O 1
ATOM 603 N N . ASP A 1 76 ? -12.767 2.250 10.945 1.00 87.19 76 ASP A N 1
ATOM 604 C CA . ASP A 1 76 ? -13.594 1.470 10.028 1.00 87.19 76 ASP A CA 1
ATOM 605 C C . ASP A 1 76 ? -13.093 1.571 8.580 1.00 87.19 76 ASP A C 1
ATOM 607 O O . ASP A 1 76 ? -13.673 0.950 7.696 1.00 87.19 76 ASP A O 1
ATOM 611 N N . ARG A 1 77 ? -12.044 2.372 8.332 1.00 90.69 77 ARG A N 1
ATOM 612 C CA . ARG A 1 77 ? -11.474 2.626 7.000 1.00 90.69 77 ARG A CA 1
ATOM 613 C C . ARG A 1 77 ? -9.953 2.510 7.042 1.00 90.69 77 ARG A C 1
ATOM 615 O O . ARG A 1 77 ? -9.247 3.489 7.294 1.00 90.69 77 ARG A O 1
ATOM 622 N N . ILE A 1 78 ? -9.432 1.302 6.830 1.00 93.69 78 ILE A N 1
ATOM 623 C CA . ILE A 1 78 ? -8.020 0.966 7.067 1.00 93.69 78 ILE A CA 1
ATOM 624 C C . ILE A 1 78 ? -7.291 0.617 5.767 1.00 93.69 78 ILE A C 1
ATOM 626 O O . ILE A 1 78 ? -7.545 -0.401 5.123 1.00 93.69 78 ILE A O 1
ATOM 630 N N . GLY A 1 79 ? -6.287 1.432 5.439 1.00 96.12 79 GLY A N 1
ATOM 631 C CA . GLY A 1 79 ? -5.286 1.132 4.416 1.00 96.12 79 GLY A CA 1
ATOM 632 C C . GLY A 1 79 ? -3.988 0.594 5.011 1.00 96.12 79 GLY A C 1
ATOM 633 O O . GLY A 1 79 ? -3.506 1.116 6.019 1.00 96.12 79 GLY A O 1
ATOM 634 N N . ILE A 1 80 ? -3.382 -0.401 4.360 1.00 97.06 80 ILE A N 1
ATOM 635 C CA . ILE A 1 80 ? -2.067 -0.939 4.742 1.00 97.06 80 ILE A CA 1
ATOM 636 C C . ILE A 1 80 ? -1.042 -0.759 3.624 1.00 97.06 80 ILE A C 1
ATOM 638 O O . ILE A 1 80 ? -1.354 -0.882 2.442 1.00 97.06 80 ILE A O 1
ATOM 642 N N . VAL A 1 81 ? 0.204 -0.467 3.992 1.00 96.06 81 VAL A N 1
ATOM 643 C CA . VAL A 1 81 ? 1.293 -0.234 3.038 1.00 96.06 81 VAL A CA 1
ATOM 644 C C . VAL A 1 81 ? 2.554 -0.936 3.519 1.00 96.06 81 VAL A C 1
ATOM 646 O O . VAL A 1 81 ? 2.867 -0.899 4.710 1.00 96.06 81 VAL A O 1
ATOM 649 N N . GLY A 1 82 ? 3.276 -1.585 2.607 1.00 93.19 82 GLY A N 1
ATOM 650 C CA . GLY A 1 82 ? 4.472 -2.346 2.948 1.00 93.19 82 GLY A CA 1
ATOM 651 C C . GLY A 1 82 ? 5.498 -2.376 1.825 1.00 93.19 82 GLY A C 1
ATOM 652 O O . GLY A 1 82 ? 5.148 -2.378 0.649 1.00 93.19 82 GLY A O 1
ATOM 653 N N . HIS A 1 83 ? 6.775 -2.424 2.205 1.00 92.38 83 HIS A N 1
ATOM 654 C CA . HIS A 1 83 ? 7.923 -2.438 1.295 1.00 92.38 83 HIS A CA 1
ATOM 655 C C . HIS A 1 83 ? 8.655 -3.777 1.327 1.00 92.38 83 HIS A C 1
ATOM 657 O O . HIS A 1 83 ? 8.850 -4.342 2.404 1.00 92.38 83 HIS A O 1
ATOM 663 N N . SER A 1 84 ? 9.097 -4.271 0.168 1.00 91.94 84 SER A N 1
ATOM 664 C CA . SER A 1 84 ? 9.894 -5.495 0.047 1.00 91.94 84 SER A CA 1
ATOM 665 C C . SER A 1 84 ? 9.174 -6.705 0.658 1.00 91.94 84 SER A C 1
ATOM 667 O O . SER A 1 84 ? 8.046 -7.010 0.285 1.00 91.94 84 SER A O 1
ATOM 669 N N . LEU A 1 85 ? 9.753 -7.376 1.655 1.00 89.38 85 LEU A N 1
ATOM 670 C CA . LEU A 1 85 ? 9.070 -8.450 2.380 1.00 89.38 85 LEU A CA 1
ATOM 671 C C . LEU A 1 85 ? 7.791 -7.968 3.096 1.00 89.38 85 LEU A C 1
ATOM 673 O O . LEU A 1 85 ? 6.841 -8.731 3.253 1.00 89.38 85 LEU A O 1
ATOM 677 N N . GLY A 1 86 ? 7.718 -6.683 3.456 1.00 91.06 86 GLY A N 1
ATOM 678 C CA . GLY A 1 86 ? 6.487 -6.039 3.912 1.00 91.06 86 GLY A CA 1
ATOM 679 C C . GLY A 1 86 ? 5.449 -5.857 2.805 1.00 91.06 86 GLY A C 1
ATOM 680 O O . GLY A 1 86 ? 4.260 -5.874 3.109 1.00 91.06 86 GLY A O 1
ATOM 681 N N . ALA A 1 87 ? 5.862 -5.756 1.537 1.00 95.56 87 ALA A N 1
ATOM 682 C CA . ALA A 1 87 ? 4.960 -5.758 0.384 1.00 95.56 87 ALA A CA 1
ATOM 683 C C . ALA A 1 87 ? 4.289 -7.134 0.220 1.00 95.56 87 ALA A C 1
ATOM 685 O O . ALA A 1 87 ? 3.078 -7.227 0.010 1.00 95.56 87 ALA A O 1
ATOM 686 N N . THR A 1 88 ? 5.043 -8.219 0.422 1.00 95.38 88 THR A N 1
ATOM 687 C CA . THR A 1 88 ? 4.457 -9.562 0.565 1.00 95.38 88 THR A CA 1
ATOM 688 C C . THR A 1 88 ? 3.562 -9.645 1.803 1.00 95.38 88 THR A C 1
ATOM 690 O O . THR A 1 88 ? 2.465 -10.193 1.722 1.00 95.38 88 THR A O 1
ATOM 693 N N . GLY A 1 89 ? 3.978 -9.040 2.921 1.00 94.94 89 GLY A N 1
ATOM 694 C CA . GLY A 1 89 ? 3.184 -8.937 4.148 1.00 94.94 89 GLY A CA 1
ATOM 695 C C . GLY A 1 89 ? 1.793 -8.354 3.905 1.00 94.94 89 GLY A C 1
ATOM 696 O O . GLY A 1 89 ? 0.810 -9.024 4.203 1.00 94.94 89 GLY A O 1
ATOM 697 N N . VAL A 1 90 ? 1.692 -7.172 3.284 1.00 97.25 90 VAL A N 1
ATOM 698 C CA . VAL A 1 90 ? 0.384 -6.565 2.972 1.00 97.25 90 VAL A CA 1
ATOM 699 C C . VAL A 1 90 ? -0.415 -7.388 1.964 1.00 97.25 90 VAL A C 1
ATOM 701 O O . VAL A 1 90 ? -1.632 -7.468 2.091 1.00 97.25 90 VAL A O 1
ATOM 704 N N . SER A 1 91 ? 0.253 -8.046 1.007 1.00 98.25 91 SER A N 1
ATOM 705 C CA . SER A 1 91 ? -0.401 -8.917 0.016 1.00 98.25 91 SER A CA 1
ATOM 706 C C . SER A 1 91 ? -1.107 -10.104 0.687 1.00 98.25 91 SER A C 1
ATOM 708 O O . SER A 1 91 ? -2.190 -10.502 0.259 1.00 98.25 91 SER A O 1
ATOM 710 N N . VAL A 1 92 ? -0.516 -10.641 1.762 1.00 97.25 92 VAL A N 1
ATOM 711 C CA . VAL A 1 92 ? -1.105 -11.698 2.597 1.00 97.25 92 VAL A CA 1
ATOM 712 C C . VAL A 1 92 ? -2.148 -11.127 3.554 1.00 97.25 92 VAL A C 1
ATOM 714 O O . VAL A 1 92 ? -3.298 -11.553 3.531 1.00 97.25 92 VAL A O 1
ATOM 717 N N . VAL A 1 93 ? -1.775 -10.148 4.384 1.00 96.19 93 VAL A N 1
ATOM 718 C CA . VAL A 1 93 ? -2.602 -9.614 5.484 1.00 96.19 93 VAL A CA 1
ATOM 719 C C . VAL A 1 93 ? -3.927 -9.058 4.984 1.00 96.19 93 VAL A C 1
ATOM 721 O O . VAL A 1 93 ? -4.932 -9.189 5.676 1.00 96.19 93 VAL A O 1
ATOM 724 N N . GLN A 1 94 ? -3.973 -8.504 3.772 1.00 96.56 94 GLN A N 1
ATOM 725 C CA . GLN A 1 94 ? -5.228 -8.026 3.206 1.00 96.56 94 GLN A CA 1
ATOM 726 C C . GLN A 1 94 ? -6.254 -9.149 2.971 1.00 96.56 94 GLN A C 1
ATOM 728 O O . GLN A 1 94 ? -7.442 -8.861 2.961 1.00 96.56 94 GLN A O 1
ATOM 733 N N . GLY A 1 95 ? -5.834 -10.410 2.828 1.00 94.69 95 GLY A N 1
ATOM 734 C CA . GLY A 1 95 ? -6.694 -11.543 2.461 1.00 94.69 95 GLY A CA 1
ATOM 735 C C . GLY A 1 95 ? -6.919 -12.599 3.544 1.00 94.69 95 GLY A C 1
ATOM 736 O O . GLY A 1 95 ? -7.768 -13.467 3.366 1.00 94.69 95 GLY A O 1
ATOM 737 N N . ILE A 1 96 ? -6.185 -12.553 4.661 1.00 92.38 96 ILE A N 1
ATOM 738 C CA . ILE A 1 96 ? -6.293 -13.588 5.702 1.00 92.38 96 ILE A CA 1
ATOM 739 C C . ILE A 1 96 ? -7.645 -13.565 6.425 1.00 92.38 96 ILE A C 1
ATOM 741 O O . ILE A 1 96 ? -8.272 -12.511 6.575 1.00 92.38 96 ILE A O 1
ATOM 745 N N . GLU A 1 97 ? -8.029 -14.718 6.975 1.00 89.81 97 GLU A N 1
ATOM 746 C CA . GLU A 1 97 ? -9.016 -14.787 8.053 1.00 89.81 97 GLU A CA 1
ATOM 747 C C . GLU A 1 97 ? -8.482 -14.031 9.277 1.00 89.81 97 GLU A C 1
ATOM 749 O O . GLU A 1 97 ? -7.340 -14.241 9.702 1.00 89.81 97 GLU A O 1
ATOM 754 N N . TRP A 1 98 ? -9.290 -13.124 9.830 1.00 88.88 98 TRP A N 1
ATOM 755 C CA . TRP A 1 98 ? -8.823 -12.265 10.909 1.00 88.88 98 TRP A CA 1
ATOM 756 C C . TRP A 1 98 ? -8.711 -13.052 12.223 1.00 88.88 98 TRP A C 1
ATOM 758 O O . TRP A 1 98 ? -9.708 -13.593 12.704 1.00 88.88 98 TRP A O 1
ATOM 768 N N . PRO A 1 99 ? -7.528 -13.115 12.857 1.00 79.38 99 PRO A N 1
ATOM 769 C CA . PRO A 1 99 ? -7.320 -13.965 14.028 1.00 79.38 99 PRO A CA 1
ATOM 770 C C . PRO A 1 99 ? -7.911 -13.386 15.326 1.00 79.38 99 PRO A C 1
ATOM 772 O O . PRO A 1 99 ? -7.968 -14.090 16.342 1.00 79.38 99 PRO A O 1
ATOM 775 N N . ALA A 1 100 ? -8.339 -12.118 15.339 1.00 64.75 100 ALA A N 1
ATOM 776 C CA . ALA A 1 100 ? -8.892 -11.485 16.533 1.00 64.75 100 ALA A CA 1
ATOM 777 C C . ALA A 1 100 ? -10.364 -11.880 16.735 1.00 64.75 100 ALA A C 1
ATOM 779 O O . ALA A 1 100 ? -11.275 -11.317 16.135 1.00 64.75 100 ALA A O 1
ATOM 780 N N . ARG A 1 101 ? -10.602 -12.831 17.646 1.00 54.22 101 ARG A N 1
ATOM 781 C CA . ARG A 1 101 ? -11.941 -13.345 17.999 1.00 54.22 101 ARG A CA 1
ATOM 782 C C . ARG A 1 101 ? -12.923 -12.294 18.544 1.00 54.22 101 ARG A C 1
ATOM 784 O O . ARG A 1 101 ? -14.104 -12.603 18.652 1.00 54.22 101 ARG A O 1
ATOM 791 N N . ALA A 1 102 ? -12.465 -11.095 18.909 1.00 50.22 102 ALA A N 1
ATOM 792 C CA . ALA A 1 102 ? -13.274 -10.117 19.638 1.00 50.22 102 ALA A CA 1
ATOM 793 C C . ALA A 1 102 ? -13.736 -8.890 18.830 1.00 50.22 102 ALA A C 1
ATOM 795 O O . ALA A 1 102 ? -14.720 -8.271 19.221 1.00 50.22 102 ALA A O 1
ATOM 796 N N . LYS A 1 103 ? -13.093 -8.548 17.702 1.00 56.91 103 LYS A N 1
ATOM 797 C CA . LYS A 1 103 ? -13.356 -7.290 16.960 1.00 56.91 103 LYS A CA 1
ATOM 798 C C . LYS A 1 103 ? -14.180 -7.475 15.673 1.00 56.91 103 LYS A C 1
ATOM 800 O O . LYS A 1 103 ? -14.112 -6.644 14.763 1.00 56.91 103 LYS A O 1
ATOM 805 N N . GLY A 1 104 ? -14.945 -8.569 15.613 1.00 56.81 104 GLY A N 1
ATOM 806 C CA . GLY A 1 104 ? -15.605 -9.079 14.409 1.00 56.81 104 GLY A CA 1
ATOM 807 C C . GLY A 1 104 ? -14.683 -10.015 13.620 1.00 56.81 104 GLY A C 1
ATOM 808 O O . GLY A 1 104 ? -13.492 -9.759 13.500 1.00 56.81 104 GLY A O 1
ATOM 809 N N . ALA A 1 105 ? -15.223 -11.118 13.094 1.00 64.56 105 ALA A N 1
ATOM 810 C CA . ALA A 1 105 ? -14.449 -12.120 12.345 1.00 64.56 105 ALA A CA 1
ATOM 811 C C . ALA A 1 105 ? -13.955 -11.623 10.969 1.00 64.56 105 ALA A C 1
ATOM 813 O O . ALA A 1 105 ? -13.179 -12.302 10.299 1.00 64.56 105 ALA A O 1
ATOM 814 N N . ALA A 1 106 ? -14.424 -10.454 10.525 1.00 85.06 106 ALA A N 1
ATOM 815 C CA . ALA A 1 106 ? -14.050 -9.882 9.243 1.00 85.06 106 ALA A CA 1
ATOM 816 C C . ALA A 1 106 ? -12.693 -9.174 9.331 1.00 85.06 106 ALA A C 1
ATOM 818 O O . ALA A 1 106 ? -12.415 -8.428 10.269 1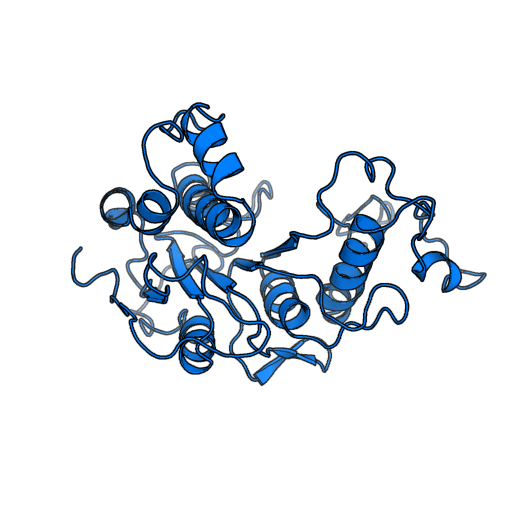.00 85.06 106 ALA A O 1
ATOM 819 N N . ASN A 1 107 ? -11.863 -9.393 8.315 1.00 91.44 107 ASN A N 1
ATOM 820 C CA . ASN A 1 107 ? -10.608 -8.680 8.133 1.00 91.44 107 ASN A CA 1
ATOM 821 C C . ASN A 1 107 ? -10.892 -7.181 7.893 1.00 91.44 107 ASN A C 1
ATOM 823 O O . ASN A 1 107 ? -11.600 -6.869 6.934 1.00 91.44 107 ASN A O 1
ATOM 827 N N . PRO A 1 108 ? -10.373 -6.265 8.736 1.00 92.38 108 PRO A N 1
ATOM 828 C CA . PRO A 1 108 ? -10.743 -4.850 8.725 1.00 92.38 108 PRO A CA 1
ATOM 829 C C . PRO A 1 108 ? -9.974 -4.017 7.692 1.00 92.38 108 PRO A C 1
ATOM 831 O O . PRO A 1 108 ? -10.094 -2.802 7.693 1.00 92.38 108 PRO A O 1
ATOM 834 N N . VAL A 1 109 ? -9.113 -4.626 6.875 1.00 95.12 109 VAL A N 1
ATOM 835 C CA . VAL A 1 109 ? -8.375 -3.906 5.829 1.00 95.12 109 VAL A CA 1
ATOM 836 C C . VAL A 1 109 ? -9.313 -3.630 4.654 1.00 95.12 109 VAL A C 1
ATOM 838 O O . VAL A 1 109 ? -9.997 -4.551 4.213 1.00 95.12 109 VAL A O 1
ATOM 841 N N . ASP A 1 110 ? -9.282 -2.419 4.101 1.00 95.50 110 ASP A N 1
ATOM 842 C CA . ASP A 1 110 ? -10.129 -1.995 2.971 1.00 95.50 110 ASP A CA 1
ATOM 843 C C . ASP A 1 110 ? -9.330 -1.725 1.692 1.00 95.50 110 ASP A C 1
ATOM 845 O O . ASP A 1 110 ? -9.868 -1.795 0.589 1.00 95.50 110 ASP A O 1
ATOM 849 N N . ALA A 1 111 ? -8.033 -1.436 1.821 1.00 96.75 111 ALA A N 1
ATOM 850 C CA . ALA A 1 111 ? -7.128 -1.230 0.694 1.00 96.75 111 ALA A CA 1
ATOM 851 C C . ALA A 1 111 ? -5.674 -1.540 1.072 1.00 96.75 111 ALA A C 1
ATOM 853 O O . ALA A 1 111 ? -5.268 -1.391 2.228 1.00 96.75 111 ALA A O 1
ATOM 854 N N . ALA A 1 112 ? -4.860 -1.921 0.086 1.00 98.38 112 ALA A N 1
ATOM 855 C CA . ALA A 1 112 ? -3.438 -2.187 0.294 1.00 98.38 112 ALA A CA 1
ATOM 856 C C . ALA A 1 112 ? -2.533 -1.569 -0.786 1.00 98.38 112 ALA A C 1
ATOM 858 O O . ALA A 1 112 ? -2.939 -1.387 -1.936 1.00 98.38 112 ALA A O 1
ATOM 859 N N . VAL A 1 113 ? -1.280 -1.274 -0.418 1.00 98.38 113 VAL A N 1
ATOM 860 C CA . VAL A 1 113 ? -0.219 -0.858 -1.348 1.00 98.38 113 VAL A CA 1
ATOM 861 C C . VAL A 1 113 ? 1.078 -1.630 -1.078 1.00 98.38 113 VAL A C 1
ATOM 863 O O . VAL A 1 113 ? 1.630 -1.590 0.021 1.00 98.38 113 VAL A O 1
ATOM 866 N N . ALA A 1 114 ? 1.578 -2.325 -2.095 1.00 98.06 114 ALA A N 1
ATOM 867 C CA . ALA A 1 114 ? 2.744 -3.199 -2.049 1.00 98.06 114 ALA A CA 1
ATOM 868 C C . ALA A 1 114 ? 3.914 -2.593 -2.849 1.00 98.06 114 ALA A C 1
ATOM 870 O O . ALA A 1 114 ? 3.901 -2.582 -4.081 1.00 98.06 114 ALA A O 1
ATOM 871 N N . TRP A 1 115 ? 4.939 -2.098 -2.156 1.00 96.56 115 TRP A N 1
ATOM 872 C CA . TRP A 1 115 ? 6.128 -1.488 -2.759 1.00 96.56 115 TRP A CA 1
ATOM 873 C C . TRP A 1 115 ? 7.241 -2.519 -3.010 1.00 96.56 115 TRP A C 1
ATOM 875 O O . TRP A 1 115 ? 7.861 -3.014 -2.072 1.00 96.56 115 TRP A O 1
ATOM 885 N N . ASP A 1 116 ? 7.500 -2.806 -4.286 1.00 93.31 116 ASP A N 1
ATOM 886 C CA . ASP A 1 116 ? 8.511 -3.717 -4.853 1.00 93.31 116 ASP A CA 1
ATOM 887 C C . ASP A 1 116 ? 8.530 -5.115 -4.211 1.00 93.31 116 ASP A C 1
ATOM 889 O O . ASP A 1 116 ? 9.461 -5.480 -3.494 1.00 93.31 116 ASP A O 1
ATOM 893 N N . ASN A 1 117 ? 7.508 -5.947 -4.441 1.00 94.94 117 ASN A N 1
ATOM 894 C CA . ASN A 1 117 ? 6.401 -5.810 -5.405 1.00 94.94 117 ASN A CA 1
ATOM 895 C C . ASN A 1 117 ? 5.122 -6.483 -4.869 1.00 94.94 117 ASN A C 1
ATOM 897 O O . ASN A 1 117 ? 5.196 -7.298 -3.945 1.00 94.94 117 ASN A O 1
ATOM 901 N N . LEU A 1 118 ? 3.967 -6.218 -5.492 1.00 97.56 118 LEU A N 1
ATOM 902 C CA . LEU A 1 118 ? 2.739 -6.984 -5.248 1.00 97.56 118 LEU A CA 1
ATOM 903 C C . LEU A 1 118 ? 2.982 -8.475 -5.520 1.00 97.56 118 LEU A C 1
ATOM 905 O O . LEU A 1 118 ? 3.392 -8.865 -6.618 1.00 97.56 118 LEU A O 1
ATOM 909 N N . SER A 1 119 ? 2.755 -9.302 -4.501 1.00 97.50 119 SER A N 1
ATOM 910 C CA . SER A 1 119 ? 2.951 -10.751 -4.592 1.00 97.50 119 SER A CA 1
ATOM 911 C C . SER A 1 119 ? 1.783 -11.399 -5.332 1.00 97.50 119 SER A C 1
ATOM 913 O O . SER A 1 119 ? 0.653 -10.953 -5.191 1.00 97.50 119 SER A O 1
ATOM 915 N N . ALA A 1 120 ? 2.041 -12.430 -6.138 1.00 96.56 120 ALA A N 1
ATOM 916 C CA . ALA A 1 120 ? 0.985 -13.118 -6.881 1.00 96.56 120 ALA A CA 1
ATOM 917 C C . ALA A 1 120 ? 0.133 -14.014 -5.967 1.00 96.56 120 ALA A C 1
ATOM 919 O O . ALA A 1 120 ? 0.684 -14.575 -5.014 1.00 96.56 120 ALA A O 1
ATOM 920 N N . PRO A 1 121 ? -1.168 -14.198 -6.260 1.00 95.88 121 PRO A N 1
ATOM 921 C CA . PRO A 1 121 ? -2.005 -15.165 -5.556 1.00 95.88 121 PRO A CA 1
ATOM 922 C C . PRO A 1 121 ? -1.367 -16.554 -5.502 1.00 95.88 121 PRO A C 1
ATOM 924 O O . PRO A 1 121 ? -0.682 -16.967 -6.441 1.00 95.88 121 PRO A O 1
ATOM 927 N N . GLY A 1 122 ? -1.539 -17.250 -4.379 1.00 93.19 122 GLY A N 1
ATOM 928 C CA . GLY A 1 122 ? -0.878 -18.532 -4.112 1.00 93.19 122 GLY A CA 1
ATOM 929 C C . GLY A 1 122 ? 0.607 -18.439 -3.732 1.00 93.19 122 GLY A C 1
ATOM 930 O O . GLY A 1 122 ? 1.190 -19.446 -3.337 1.00 93.19 122 GLY A O 1
ATOM 931 N N . SER A 1 123 ? 1.233 -17.256 -3.794 1.00 94.88 123 SER A N 1
ATOM 932 C CA . SER A 1 123 ? 2.521 -17.033 -3.119 1.00 94.88 123 SER A CA 1
ATOM 933 C C . SER A 1 123 ? 2.321 -17.115 -1.609 1.00 94.88 123 SER A C 1
ATOM 935 O O . SER A 1 123 ? 1.289 -16.678 -1.103 1.00 94.88 123 SER A O 1
ATOM 937 N N . GLU A 1 124 ? 3.316 -17.613 -0.880 1.00 93.31 124 GLU A N 1
ATOM 938 C CA . GLU A 1 124 ? 3.216 -17.786 0.570 1.00 93.31 124 GLU A CA 1
ATOM 939 C C . GLU A 1 124 ? 4.197 -16.902 1.339 1.00 93.31 124 GLU A C 1
ATOM 941 O O . GLU A 1 124 ? 5.353 -16.718 0.951 1.00 93.31 124 GLU A O 1
ATOM 946 N N . LEU A 1 125 ? 3.746 -16.421 2.497 1.00 90.50 125 LEU A N 1
ATOM 947 C CA . LEU A 1 125 ? 4.590 -15.818 3.518 1.00 90.50 125 LEU A CA 1
ATOM 948 C C . LEU A 1 125 ? 4.259 -16.432 4.871 1.00 90.50 125 LEU A C 1
ATOM 950 O O . LEU A 1 125 ? 3.130 -16.338 5.350 1.00 90.50 125 LEU A O 1
ATOM 954 N N . ALA A 1 126 ? 5.256 -17.065 5.491 1.00 86.44 126 ALA A N 1
ATOM 955 C CA . ALA A 1 126 ? 5.103 -17.721 6.789 1.00 86.44 126 ALA A CA 1
ATOM 956 C C . ALA A 1 126 ? 3.893 -18.682 6.843 1.00 86.44 126 ALA A C 1
ATOM 958 O O . ALA A 1 126 ? 3.093 -18.638 7.776 1.00 86.44 126 ALA A O 1
ATOM 959 N N . GLY A 1 127 ? 3.750 -19.521 5.809 1.00 89.94 127 GLY A N 1
ATOM 960 C CA . GLY A 1 127 ? 2.694 -20.535 5.706 1.00 89.94 127 GLY A CA 1
ATOM 961 C C . GLY A 1 127 ? 1.289 -19.979 5.463 1.00 89.94 127 GLY A C 1
ATOM 962 O O . GLY A 1 127 ? 0.312 -20.682 5.704 1.00 89.94 127 GLY A O 1
ATOM 963 N N . ARG A 1 128 ? 1.172 -18.716 5.039 1.00 92.75 128 ARG A N 1
ATOM 964 C CA . ARG A 1 128 ? -0.096 -18.072 4.683 1.00 92.75 128 ARG A CA 1
ATOM 965 C C . ARG A 1 128 ? -0.043 -17.628 3.229 1.00 92.75 128 ARG A C 1
ATOM 967 O O . ARG A 1 128 ? 0.905 -16.945 2.835 1.00 92.75 128 ARG A O 1
ATOM 974 N N . SER A 1 129 ? -1.054 -18.015 2.466 1.00 96.19 129 SER A N 1
ATOM 975 C CA . SER A 1 129 ? -1.157 -17.708 1.043 1.00 96.19 129 SER A CA 1
ATOM 976 C C . SER A 1 129 ? -1.691 -16.303 0.806 1.00 96.19 129 SER A C 1
ATOM 978 O O . SER A 1 129 ? -2.472 -15.760 1.589 1.00 96.19 129 SER A O 1
ATOM 980 N N . VAL A 1 130 ? -1.257 -15.713 -0.299 1.00 97.69 130 VAL A N 1
ATOM 981 C CA . VAL A 1 130 ? -1.828 -14.487 -0.842 1.00 97.69 130 VAL A CA 1
ATOM 982 C C . VAL A 1 130 ? -3.177 -14.805 -1.488 1.00 97.69 130 VAL A C 1
ATOM 984 O O . VAL A 1 130 ? -3.222 -15.518 -2.489 1.00 97.69 130 VAL A O 1
ATOM 987 N N . GLU A 1 131 ? -4.245 -14.221 -0.946 1.00 97.00 131 GLU A N 1
ATOM 988 C CA . GLU A 1 131 ? -5.626 -14.380 -1.422 1.00 97.00 131 GLU A CA 1
ATOM 989 C C . GLU A 1 131 ? -6.244 -12.998 -1.700 1.00 97.00 131 GLU A C 1
ATOM 991 O O . GLU A 1 131 ? -6.520 -12.263 -0.749 1.00 97.00 131 GLU A O 1
ATOM 996 N N . PRO A 1 132 ? -6.438 -12.576 -2.964 1.00 97.25 132 PRO A N 1
ATOM 997 C CA . PRO A 1 132 ? -7.004 -11.262 -3.284 1.00 97.25 132 PRO A CA 1
ATOM 998 C C . PRO A 1 132 ? -8.386 -11.054 -2.654 1.00 97.25 132 PRO A C 1
ATOM 1000 O O . PRO A 1 132 ? -9.323 -11.789 -2.958 1.00 97.25 132 PRO A O 1
ATOM 1003 N N . ARG A 1 133 ? -8.534 -10.028 -1.810 1.00 96.06 133 ARG A N 1
ATOM 1004 C CA . ARG A 1 133 ? -9.821 -9.662 -1.194 1.00 96.06 133 ARG A CA 1
ATOM 1005 C C . ARG A 1 133 ? -10.168 -8.202 -1.427 1.00 96.06 133 ARG A C 1
ATOM 1007 O O . ARG A 1 133 ? -11.309 -7.895 -1.757 1.00 96.06 133 ARG A O 1
ATOM 1014 N N . VAL A 1 134 ? -9.197 -7.312 -1.246 1.00 96.50 134 VAL A N 1
ATOM 1015 C CA . VAL A 1 134 ? -9.407 -5.865 -1.343 1.00 96.50 134 VAL A CA 1
ATOM 1016 C C . VAL A 1 134 ? -8.571 -5.225 -2.438 1.00 96.50 134 VAL A C 1
ATOM 1018 O O . VAL A 1 134 ? -7.527 -5.770 -2.830 1.00 96.50 134 VAL A O 1
ATOM 1021 N N . PRO A 1 135 ? -8.998 -4.044 -2.914 1.00 97.4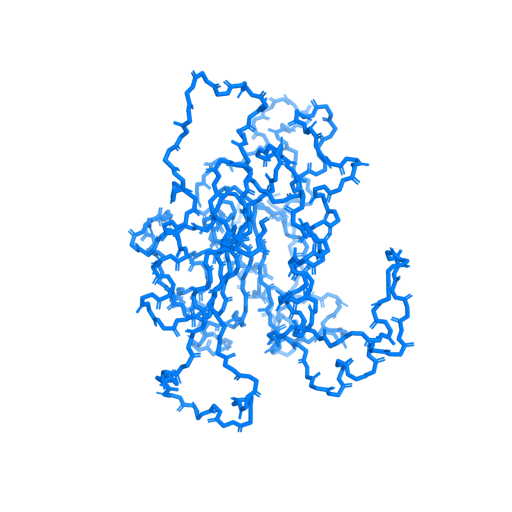4 135 PRO A N 1
ATOM 1022 C CA . PRO A 1 135 ? -8.218 -3.249 -3.836 1.00 97.44 135 PRO A CA 1
ATOM 1023 C C . PRO A 1 135 ? -6.754 -3.130 -3.411 1.00 97.44 135 PRO A C 1
ATOM 1025 O O . PRO A 1 135 ? -6.436 -2.620 -2.335 1.00 97.44 135 PRO A O 1
ATOM 1028 N N . THR A 1 136 ? -5.845 -3.591 -4.274 1.00 97.88 136 THR A N 1
ATOM 1029 C CA . THR A 1 136 ? -4.406 -3.551 -3.988 1.00 97.88 136 THR A CA 1
ATOM 1030 C C . THR A 1 136 ? -3.588 -2.969 -5.137 1.00 97.88 136 THR A C 1
ATOM 1032 O O . THR A 1 136 ? -3.634 -3.462 -6.265 1.00 97.88 136 THR A O 1
ATOM 1035 N N . MET A 1 137 ? -2.785 -1.946 -4.836 1.00 97.44 137 MET A N 1
ATOM 1036 C CA . MET A 1 137 ? -1.801 -1.373 -5.757 1.00 97.44 137 MET A CA 1
ATOM 1037 C C . MET A 1 137 ? -0.421 -2.000 -5.531 1.00 97.44 137 MET A C 1
ATOM 1039 O O . MET A 1 137 ? 0.100 -1.986 -4.423 1.00 97.44 137 MET A O 1
ATOM 1043 N N . GLY A 1 138 ? 0.209 -2.494 -6.590 1.00 97.62 138 GLY A N 1
ATOM 1044 C CA . GLY A 1 138 ? 1.639 -2.751 -6.665 1.00 97.62 138 GLY A CA 1
ATOM 1045 C C . GLY A 1 138 ? 2.401 -1.543 -7.204 1.00 97.62 138 GLY A C 1
ATOM 1046 O O . GLY A 1 138 ? 1.978 -0.885 -8.156 1.00 97.62 138 GLY A O 1
ATOM 1047 N N . GLN A 1 139 ? 3.562 -1.270 -6.619 1.00 96.06 139 GLN A N 1
ATOM 1048 C CA . GLN A 1 139 ? 4.580 -0.426 -7.235 1.00 96.06 139 GLN A CA 1
ATOM 1049 C C . GLN A 1 139 ? 5.881 -1.218 -7.367 1.00 96.06 139 GLN A C 1
ATOM 1051 O O . GLN A 1 139 ? 6.152 -2.109 -6.570 1.00 96.06 139 GLN A O 1
ATOM 1056 N N . SER A 1 140 ? 6.679 -0.934 -8.387 1.00 94.81 140 SER A N 1
ATOM 1057 C CA . SER A 1 140 ? 7.932 -1.636 -8.671 1.00 94.81 140 SER A CA 1
ATOM 1058 C C . SER A 1 140 ? 8.944 -0.711 -9.326 1.00 94.81 140 SER A C 1
ATOM 1060 O O . SER A 1 140 ? 8.630 0.409 -9.718 1.00 94.81 140 SER A O 1
ATOM 1062 N N . ALA A 1 141 ? 10.177 -1.192 -9.439 1.00 91.69 141 ALA A N 1
ATOM 1063 C CA . ALA A 1 141 ? 11.301 -0.434 -9.963 1.00 91.69 141 ALA A CA 1
ATOM 1064 C C . ALA A 1 141 ? 12.075 -1.212 -11.038 1.00 91.69 141 ALA A C 1
ATOM 1066 O O . ALA A 1 141 ? 12.047 -2.451 -11.107 1.00 91.69 141 ALA A O 1
ATOM 1067 N N . ASP A 1 142 ? 12.814 -0.470 -11.866 1.00 90.19 142 ASP A N 1
ATOM 1068 C CA . ASP A 1 142 ? 13.676 -1.028 -12.910 1.00 90.19 142 ASP A CA 1
ATOM 1069 C C . ASP A 1 142 ? 14.787 -1.917 -12.350 1.00 90.19 142 ASP A C 1
ATOM 1071 O O . ASP A 1 142 ? 15.126 -2.952 -12.940 1.00 90.19 142 ASP A O 1
ATOM 1075 N N . TYR A 1 143 ? 15.356 -1.535 -11.211 1.00 89.88 143 TYR A N 1
ATOM 1076 C CA . TYR A 1 143 ? 16.550 -2.163 -10.668 1.00 89.88 143 TYR A CA 1
ATOM 1077 C C . TYR A 1 143 ? 16.361 -2.601 -9.222 1.00 89.88 143 TYR A C 1
ATOM 1079 O O . TYR A 1 143 ? 15.538 -2.071 -8.490 1.00 89.88 143 TYR A O 1
ATOM 1087 N N . PHE A 1 144 ? 17.191 -3.547 -8.786 1.00 85.81 144 PHE A N 1
ATOM 1088 C CA . PHE A 1 144 ? 17.332 -3.834 -7.362 1.00 85.81 144 PHE A CA 1
ATOM 1089 C C . PHE A 1 144 ? 18.271 -2.815 -6.695 1.00 85.81 144 PHE A C 1
ATOM 1091 O O . PHE A 1 144 ? 17.856 -2.079 -5.813 1.00 85.81 144 PHE A O 1
ATOM 1098 N N . ALA A 1 145 ? 19.514 -2.698 -7.175 1.00 82.81 145 ALA A N 1
ATOM 1099 C CA . ALA A 1 145 ? 20.538 -1.802 -6.613 1.00 82.81 145 ALA A CA 1
ATOM 1100 C C . ALA A 1 145 ? 21.223 -0.917 -7.678 1.00 82.81 145 ALA A C 1
ATOM 1102 O O . ALA A 1 145 ? 22.397 -0.584 -7.552 1.00 82.81 145 ALA A O 1
ATOM 1103 N N . GLY A 1 146 ? 20.523 -0.598 -8.773 1.00 80.19 146 GLY A N 1
ATOM 1104 C CA . GLY A 1 146 ? 21.050 0.239 -9.865 1.00 80.19 146 GLY A CA 1
ATOM 1105 C C . GLY A 1 146 ? 22.030 -0.456 -10.823 1.00 80.19 146 GLY A C 1
ATOM 1106 O O . GLY A 1 146 ? 22.639 0.204 -11.660 1.00 80.19 146 GLY A O 1
ATOM 1107 N N . VAL A 1 147 ? 22.191 -1.781 -10.727 1.00 84.88 147 VAL A N 1
ATOM 1108 C CA . VAL A 1 147 ? 23.045 -2.552 -11.649 1.00 84.88 147 VAL A CA 1
ATOM 1109 C C . VAL A 1 147 ? 22.444 -2.528 -13.063 1.00 84.88 147 VAL A C 1
ATOM 1111 O O . VAL A 1 147 ? 21.303 -2.976 -13.225 1.00 84.88 147 VAL A O 1
ATOM 1114 N N . PRO A 1 148 ? 23.183 -2.063 -14.093 1.00 85.19 148 PRO A N 1
ATOM 1115 C CA . PRO A 1 148 ? 22.673 -2.001 -15.458 1.00 85.19 148 PRO A CA 1
ATOM 1116 C C . PRO A 1 148 ? 22.249 -3.372 -15.990 1.00 85.19 148 PRO A C 1
ATOM 1118 O O . PRO A 1 148 ? 22.904 -4.387 -15.745 1.00 85.19 148 PRO A O 1
ATOM 1121 N N . LYS A 1 149 ? 21.170 -3.402 -16.776 1.00 84.81 149 LYS A N 1
ATOM 1122 C CA . LYS A 1 149 ? 20.746 -4.617 -17.477 1.00 84.81 149 LYS A CA 1
ATOM 1123 C C . LYS A 1 149 ? 21.602 -4.799 -18.731 1.00 84.81 149 LYS A C 1
ATOM 1125 O O . LYS A 1 149 ? 21.709 -3.888 -19.543 1.00 84.81 149 LYS A O 1
ATOM 1130 N N . THR A 1 150 ? 22.184 -5.984 -18.911 1.00 90.50 150 THR A N 1
ATOM 1131 C CA . THR A 1 150 ? 22.985 -6.328 -20.106 1.00 90.50 150 THR A CA 1
ATOM 1132 C C . THR A 1 150 ? 22.137 -6.805 -21.287 1.00 90.50 150 THR A C 1
ATOM 1134 O O . THR A 1 150 ? 22.640 -6.934 -22.400 1.00 90.50 150 THR A O 1
ATOM 1137 N N . ARG A 1 151 ? 20.849 -7.068 -21.051 1.00 88.88 151 ARG A N 1
ATOM 1138 C CA . ARG A 1 151 ? 19.831 -7.410 -22.050 1.00 88.88 151 ARG A CA 1
ATOM 1139 C C . ARG A 1 151 ? 18.451 -6.946 -21.566 1.00 88.88 151 ARG A C 1
ATOM 1141 O O . ARG A 1 151 ? 18.261 -6.877 -20.346 1.00 88.88 151 ARG A O 1
ATOM 1148 N N . PRO A 1 152 ? 17.495 -6.654 -22.467 1.00 84.94 152 PRO A N 1
ATOM 1149 C CA . PRO A 1 152 ? 16.118 -6.366 -22.073 1.00 84.94 152 PRO A CA 1
ATOM 1150 C C . PRO A 1 152 ? 15.539 -7.514 -21.223 1.00 84.94 152 PRO A C 1
ATOM 1152 O O . PRO A 1 152 ? 15.733 -8.677 -21.584 1.00 84.94 152 PRO A O 1
ATOM 1155 N N . PRO A 1 153 ? 14.894 -7.226 -20.080 1.00 88.12 153 PRO A N 1
ATOM 1156 C CA . PRO A 1 153 ? 14.208 -8.238 -19.285 1.00 88.12 153 PRO A CA 1
ATOM 1157 C C . PRO A 1 153 ? 12.821 -8.540 -19.873 1.00 88.12 153 PRO A C 1
ATOM 1159 O O . PRO A 1 153 ? 12.331 -7.795 -20.721 1.00 88.12 153 PRO A O 1
ATOM 1162 N N . GLU A 1 154 ? 12.164 -9.583 -19.365 1.00 89.06 154 GLU A N 1
ATOM 1163 C CA . GLU A 1 154 ? 10.756 -9.850 -19.683 1.00 89.06 154 GLU A CA 1
ATOM 1164 C C . GLU A 1 154 ? 9.874 -8.660 -19.248 1.00 89.06 154 GLU A C 1
ATOM 1166 O O . GLU A 1 154 ? 9.889 -8.311 -18.058 1.00 89.06 154 GLU A O 1
ATOM 1171 N N . PRO A 1 155 ? 9.107 -8.027 -20.161 1.00 86.38 155 PRO A N 1
ATOM 1172 C CA . PRO A 1 155 ? 8.347 -6.810 -19.853 1.00 86.38 155 PRO A CA 1
ATOM 1173 C C . PRO A 1 155 ? 7.301 -6.977 -18.745 1.00 86.38 155 PRO A C 1
ATOM 1175 O O . PRO A 1 155 ? 7.022 -6.036 -18.002 1.00 86.38 155 PRO A O 1
ATOM 1178 N N . ASP A 1 156 ? 6.768 -8.190 -18.599 1.00 86.25 156 ASP A N 1
ATOM 1179 C CA . ASP A 1 156 ? 5.700 -8.520 -17.652 1.00 86.25 156 ASP A CA 1
ATOM 1180 C C . ASP A 1 156 ? 6.234 -9.121 -16.335 1.00 86.25 156 ASP A C 1
ATOM 1182 O O . ASP A 1 156 ? 5.474 -9.535 -15.463 1.00 86.25 156 ASP A O 1
ATOM 1186 N N . ALA A 1 157 ? 7.557 -9.128 -16.119 1.00 88.38 157 ALA A N 1
ATOM 1187 C CA . ALA A 1 157 ? 8.158 -9.710 -14.911 1.00 88.38 157 ALA A CA 1
ATOM 1188 C C . ALA A 1 157 ? 7.724 -9.031 -13.594 1.00 88.38 157 ALA A C 1
ATOM 1190 O O . ALA A 1 157 ? 7.961 -9.572 -12.515 1.00 88.38 157 ALA A O 1
ATOM 1191 N N . ARG A 1 158 ? 7.118 -7.838 -13.663 1.00 90.88 158 ARG A N 1
ATOM 1192 C CA . ARG A 1 158 ? 6.613 -7.085 -12.502 1.00 90.88 158 ARG A CA 1
ATOM 1193 C C . ARG A 1 158 ? 5.087 -7.083 -12.383 1.00 90.88 158 ARG A C 1
ATOM 1195 O O . ARG A 1 158 ? 4.574 -6.524 -11.423 1.00 90.88 158 ARG A O 1
ATOM 1202 N N . THR A 1 159 ? 4.359 -7.723 -13.300 1.00 91.00 159 THR A N 1
ATOM 1203 C CA . THR A 1 159 ? 2.885 -7.672 -13.363 1.00 91.00 159 THR A CA 1
ATOM 1204 C C . THR A 1 159 ? 2.205 -8.985 -12.965 1.00 91.00 159 THR A C 1
ATOM 1206 O O . THR A 1 159 ? 0.985 -9.084 -13.053 1.00 91.00 159 THR A O 1
ATOM 1209 N N . ALA A 1 160 ? 2.944 -9.984 -12.466 1.00 92.88 160 ALA A N 1
ATOM 1210 C CA . ALA A 1 160 ? 2.357 -11.251 -12.010 1.00 92.88 160 ALA A CA 1
ATOM 1211 C C . ALA A 1 160 ? 1.315 -11.057 -10.887 1.00 92.88 160 ALA A C 1
ATOM 1213 O O . ALA A 1 160 ? 0.227 -11.625 -10.954 1.00 92.88 160 ALA A O 1
ATOM 1214 N N . GLY A 1 161 ? 1.614 -10.204 -9.896 1.00 95.12 161 GLY A N 1
ATOM 1215 C CA . GLY A 1 161 ? 0.666 -9.826 -8.840 1.00 95.12 161 GLY A CA 1
ATOM 1216 C C . GLY A 1 161 ? -0.601 -9.175 -9.390 1.00 95.12 161 GLY A C 1
ATOM 1217 O O . GLY A 1 161 ? -1.712 -9.618 -9.108 1.00 95.12 161 GLY A O 1
ATOM 1218 N N . PHE A 1 162 ? -0.420 -8.184 -10.263 1.00 95.19 162 PHE A N 1
ATOM 1219 C CA . PHE A 1 162 ? -1.512 -7.513 -10.964 1.00 95.19 162 PHE A CA 1
ATOM 1220 C C . PHE A 1 162 ? -2.403 -8.482 -11.748 1.00 95.19 162 PHE A C 1
ATOM 1222 O O . PHE A 1 162 ? -3.626 -8.417 -11.646 1.00 95.19 162 PHE A O 1
ATOM 1229 N N . ALA A 1 163 ? -1.806 -9.400 -12.514 1.00 93.69 163 ALA A N 1
ATOM 1230 C CA . ALA A 1 163 ? -2.555 -10.365 -13.308 1.00 93.69 163 ALA A CA 1
ATOM 1231 C C . ALA A 1 163 ? -3.466 -11.232 -12.427 1.00 93.69 163 ALA A C 1
ATOM 1233 O O . ALA A 1 163 ? -4.628 -11.422 -12.779 1.00 93.69 163 ALA A O 1
ATOM 1234 N N . GLY A 1 164 ? -2.966 -11.678 -11.271 1.00 94.81 164 GLY A N 1
ATOM 1235 C CA . GLY A 1 164 ? -3.741 -12.477 -10.326 1.00 94.81 164 GLY A CA 1
ATOM 1236 C C . GLY A 1 164 ? -4.871 -11.708 -9.635 1.00 94.81 164 GLY A C 1
ATOM 1237 O O . GLY A 1 164 ? -5.974 -12.232 -9.516 1.00 94.81 164 GLY A O 1
ATO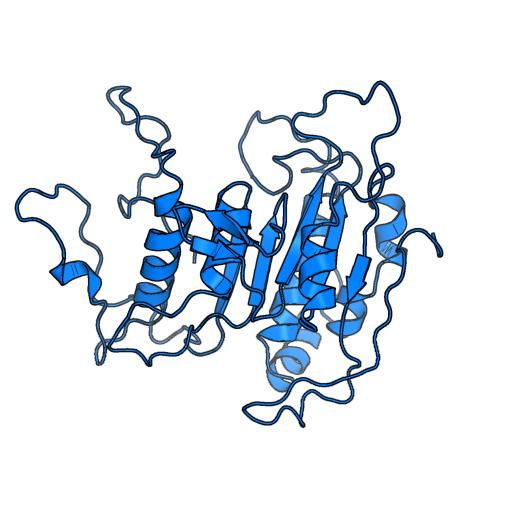M 1238 N N . TRP A 1 165 ? -4.653 -10.449 -9.234 1.00 95.44 165 TRP A N 1
ATOM 1239 C CA . TRP A 1 165 ? -5.740 -9.615 -8.688 1.00 95.44 165 TRP A CA 1
ATOM 1240 C C . TRP A 1 165 ? -6.831 -9.350 -9.722 1.00 95.44 165 TRP A C 1
ATOM 1242 O O . TRP A 1 165 ? -8.020 -9.471 -9.427 1.00 95.44 165 TRP A O 1
ATOM 1252 N N . ARG A 1 166 ? -6.416 -9.034 -10.954 1.00 93.62 166 ARG A N 1
ATOM 1253 C CA . ARG A 1 166 ? -7.325 -8.836 -12.081 1.00 93.62 166 ARG A CA 1
ATOM 1254 C C . ARG A 1 166 ? -8.153 -10.090 -12.358 1.00 93.62 166 ARG A C 1
ATOM 1256 O O . ARG A 1 166 ? -9.353 -9.983 -12.581 1.00 93.62 166 ARG A O 1
ATOM 1263 N N . GLU A 1 167 ? -7.528 -11.266 -12.361 1.00 93.50 167 GLU A N 1
ATOM 1264 C CA . GLU A 1 167 ? -8.218 -12.548 -12.555 1.00 93.50 167 GLU A CA 1
ATOM 1265 C C . GLU A 1 167 ? -9.233 -12.830 -11.439 1.00 93.50 167 GLU A C 1
ATOM 1267 O O . GLU A 1 167 ? -10.332 -13.308 -11.717 1.00 93.50 167 GLU A O 1
ATOM 1272 N N . ALA A 1 168 ? -8.915 -12.443 -10.202 1.00 92.44 168 ALA A N 1
ATOM 1273 C CA . ALA A 1 168 ? -9.827 -12.526 -9.063 1.00 92.44 168 ALA A CA 1
ATOM 1274 C C . ALA A 1 168 ? -10.972 -11.491 -9.097 1.00 92.44 168 ALA A C 1
ATOM 1276 O O . ALA A 1 168 ? -11.832 -11.497 -8.218 1.00 92.44 168 ALA A O 1
ATOM 1277 N N . GLY A 1 169 ? -11.007 -10.590 -10.085 1.00 90.75 169 GLY A N 1
ATOM 1278 C CA . GLY A 1 169 ? -12.020 -9.539 -10.165 1.00 90.75 169 GLY A CA 1
ATOM 1279 C C . GLY A 1 169 ? -11.839 -8.423 -9.131 1.00 90.75 169 GLY A C 1
ATOM 1280 O O . GLY A 1 169 ? -12.769 -7.650 -8.895 1.00 90.75 169 GLY A O 1
ATOM 1281 N N . VAL A 1 170 ? -10.663 -8.338 -8.502 1.00 93.31 170 VAL A N 1
ATOM 1282 C CA . VAL A 1 170 ? -10.360 -7.365 -7.448 1.00 93.31 170 VAL A CA 1
ATOM 1283 C C . VAL A 1 170 ? -9.602 -6.179 -8.054 1.00 93.31 170 VAL A C 1
ATOM 1285 O O . VAL A 1 170 ? -8.611 -6.395 -8.757 1.00 93.31 170 VAL A O 1
ATOM 1288 N N . PRO A 1 171 ? -10.017 -4.924 -7.793 1.00 93.62 171 PRO A N 1
ATOM 1289 C CA . PRO A 1 171 ? -9.346 -3.746 -8.334 1.00 93.62 171 PRO A CA 1
ATOM 1290 C C . PRO A 1 171 ? -7.844 -3.736 -8.025 1.00 93.62 171 PRO A C 1
ATOM 1292 O O . PRO A 1 171 ? -7.415 -4.029 -6.907 1.00 93.62 171 PRO A O 1
ATOM 1295 N N . THR A 1 172 ? -7.023 -3.396 -9.013 1.00 94.81 172 THR A N 1
ATOM 1296 C CA . THR A 1 172 ? -5.568 -3.393 -8.851 1.00 94.81 172 THR A CA 1
ATOM 1297 C C . THR A 1 172 ? -4.876 -2.427 -9.799 1.00 94.81 172 THR A C 1
ATOM 1299 O O . THR A 1 172 ? -5.403 -2.037 -10.839 1.00 94.81 172 THR A O 1
ATOM 1302 N N . TYR A 1 173 ? -3.670 -2.026 -9.427 1.00 93.38 173 TYR A N 1
ATOM 1303 C CA . TYR A 1 173 ? -2.815 -1.143 -10.204 1.00 93.38 173 TYR A CA 1
ATOM 1304 C C . TYR A 1 173 ? -1.380 -1.635 -10.069 1.00 93.38 173 TYR A C 1
ATOM 1306 O O . TYR A 1 173 ? -0.966 -1.958 -8.966 1.00 93.38 173 TYR A O 1
ATOM 1314 N N . GLN A 1 174 ? -0.615 -1.675 -11.152 1.00 94.06 174 GLN A N 1
ATOM 1315 C CA . GLN A 1 174 ? 0.828 -1.878 -11.136 1.00 94.06 174 GLN A CA 1
ATOM 1316 C C . GLN A 1 174 ? 1.525 -0.665 -11.740 1.00 94.06 174 GLN A C 1
ATOM 1318 O O . GLN A 1 174 ? 1.372 -0.393 -12.929 1.00 94.06 174 GLN A O 1
ATOM 1323 N N . LEU A 1 175 ? 2.326 0.030 -10.937 1.00 92.38 175 LEU A N 1
ATOM 1324 C CA . LEU A 1 175 ? 3.133 1.166 -11.375 1.00 92.38 175 LEU A CA 1
ATOM 1325 C C . LEU A 1 175 ? 4.618 0.809 -11.322 1.00 92.38 175 LEU A C 1
ATOM 1327 O O . LEU A 1 175 ? 5.130 0.448 -10.267 1.00 92.38 175 LEU A O 1
ATOM 1331 N N . ASN A 1 176 ? 5.333 0.930 -12.437 1.00 91.00 176 ASN A N 1
ATOM 1332 C CA . ASN A 1 176 ? 6.772 0.682 -12.475 1.00 91.00 176 ASN A CA 1
ATOM 1333 C C . ASN A 1 176 ? 7.539 1.986 -12.694 1.00 91.00 176 ASN A C 1
ATOM 1335 O O . ASN A 1 176 ? 7.408 2.623 -13.738 1.00 91.00 176 ASN A O 1
ATOM 1339 N N . VAL A 1 177 ? 8.367 2.349 -11.721 1.00 89.88 177 VAL A N 1
ATOM 1340 C CA . VAL A 1 177 ? 9.189 3.560 -11.699 1.00 89.88 177 VAL A CA 1
ATOM 1341 C C . VAL A 1 177 ? 10.410 3.369 -12.605 1.00 89.88 177 VAL A C 1
ATOM 1343 O O . VAL A 1 177 ? 11.215 2.452 -12.404 1.00 89.88 177 VAL A O 1
ATOM 1346 N N . ARG A 1 178 ? 10.564 4.243 -13.606 1.00 87.75 178 ARG A N 1
ATOM 1347 C CA . ARG A 1 178 ? 11.769 4.325 -14.451 1.00 87.75 178 ARG A CA 1
ATOM 1348 C C . ARG A 1 178 ? 13.018 4.587 -13.637 1.00 87.75 178 ARG A C 1
ATOM 1350 O O . ARG A 1 178 ? 13.032 5.405 -12.737 1.00 87.75 178 ARG A O 1
ATOM 1357 N N . GLY A 1 179 ? 14.118 3.936 -13.967 1.00 86.31 179 GLY A N 1
ATOM 1358 C CA . GLY A 1 179 ? 15.396 4.232 -13.335 1.00 86.31 179 GLY A CA 1
ATOM 1359 C C . GLY A 1 179 ? 15.492 3.824 -11.864 1.00 86.31 179 GLY A C 1
ATOM 1360 O O . GLY A 1 179 ? 16.617 3.623 -11.427 1.00 86.31 179 GLY A O 1
ATOM 1361 N N . GLY A 1 180 ? 14.377 3.664 -11.141 1.00 89.31 180 GLY A N 1
ATOM 1362 C CA . GLY A 1 180 ? 14.311 3.446 -9.702 1.00 89.31 180 GLY A CA 1
ATOM 1363 C C . GLY A 1 180 ? 14.979 2.154 -9.252 1.00 89.31 180 GLY A C 1
ATOM 1364 O O . GLY A 1 180 ? 15.240 1.236 -10.042 1.00 89.31 180 GLY A O 1
ATOM 1365 N N . THR A 1 181 ? 15.232 2.075 -7.950 1.00 90.19 181 THR A N 1
ATOM 1366 C CA . THR A 1 181 ? 15.814 0.896 -7.304 1.00 90.19 181 THR A CA 1
ATOM 1367 C C . THR A 1 181 ? 14.854 0.286 -6.288 1.00 90.19 181 THR A C 1
ATOM 1369 O O . THR A 1 181 ? 13.810 0.859 -5.981 1.00 90.19 181 THR A O 1
ATOM 1372 N N . HIS A 1 182 ? 15.236 -0.847 -5.697 1.00 90.62 182 HIS A N 1
ATOM 1373 C CA . HIS A 1 182 ? 14.499 -1.456 -4.593 1.00 90.62 182 HIS A CA 1
ATOM 1374 C C . HIS A 1 182 ? 14.252 -0.474 -3.448 1.00 90.62 182 HIS A C 1
ATOM 1376 O O . HIS A 1 182 ? 13.277 -0.601 -2.722 1.00 90.62 182 HIS A O 1
ATOM 1382 N N . PHE A 1 183 ? 15.124 0.518 -3.279 1.00 87.50 183 PHE A N 1
ATOM 1383 C CA . PHE A 1 183 ? 15.084 1.449 -2.161 1.00 87.50 183 PHE A CA 1
ATOM 1384 C C . PHE A 1 183 ? 14.340 2.747 -2.475 1.00 87.50 183 PHE A C 1
ATOM 1386 O O . PHE A 1 183 ? 14.365 3.650 -1.650 1.00 87.50 183 PHE A O 1
ATOM 1393 N N . GLU A 1 184 ? 13.653 2.843 -3.617 1.00 86.69 184 GLU A N 1
ATOM 1394 C CA . GLU A 1 184 ? 12.949 4.063 -4.033 1.00 86.69 184 GLU A CA 1
ATOM 1395 C C . GLU A 1 184 ? 11.948 4.559 -2.974 1.00 86.69 184 GLU A C 1
ATOM 1397 O O . GLU A 1 184 ? 11.863 5.751 -2.713 1.00 86.69 184 GLU A O 1
ATOM 1402 N N . TRP A 1 185 ? 11.261 3.649 -2.282 1.00 86.81 185 TRP A N 1
ATOM 1403 C CA . TRP A 1 185 ? 10.278 3.969 -1.233 1.00 86.81 185 TRP A CA 1
ATOM 1404 C C . TRP A 1 185 ? 10.873 4.085 0.173 1.00 86.81 185 TRP A C 1
ATOM 1406 O O . TRP A 1 185 ? 10.153 4.290 1.151 1.00 86.81 185 TRP A O 1
ATOM 1416 N N . SER A 1 186 ? 12.181 3.882 0.304 1.00 78.62 186 SER A N 1
ATOM 1417 C CA . SER A 1 186 ? 12.860 3.764 1.587 1.00 78.62 186 SER A CA 1
ATOM 1418 C C . SER A 1 186 ? 13.831 4.914 1.757 1.00 78.62 186 SER A C 1
ATOM 1420 O O . SER A 1 186 ? 14.869 4.961 1.102 1.00 78.62 186 SER A O 1
ATOM 1422 N N . ARG A 1 187 ? 13.534 5.814 2.703 1.00 72.25 187 ARG A N 1
ATOM 1423 C CA . ARG A 1 187 ? 14.396 6.964 2.995 1.00 72.25 187 ARG A CA 1
ATOM 1424 C C . ARG A 1 187 ? 15.636 6.592 3.814 1.00 72.25 187 ARG A C 1
ATOM 1426 O O . ARG A 1 187 ? 15.853 7.124 4.900 1.00 72.25 187 ARG A O 1
ATOM 1433 N N . ILE A 1 188 ? 16.430 5.646 3.320 1.00 67.88 188 ILE A N 1
ATOM 1434 C CA . ILE A 1 188 ? 17.608 5.121 4.011 1.00 67.88 188 ILE A CA 1
ATOM 1435 C C . ILE A 1 188 ? 18.850 5.846 3.478 1.00 67.88 188 ILE A C 1
ATOM 1437 O O . ILE A 1 188 ? 19.221 5.639 2.319 1.00 67.88 188 ILE A O 1
ATOM 1441 N N . PRO A 1 189 ? 19.529 6.676 4.296 1.00 66.25 189 PRO A N 1
ATOM 1442 C CA . PRO A 1 189 ? 20.744 7.359 3.869 1.00 66.25 189 PRO A CA 1
ATOM 1443 C C . PRO A 1 189 ? 21.772 6.376 3.299 1.00 66.25 189 PRO A C 1
ATOM 1445 O O . PRO A 1 189 ? 21.945 5.282 3.833 1.00 66.25 189 PRO A O 1
ATOM 1448 N N . THR A 1 190 ? 22.488 6.786 2.247 1.00 68.94 190 THR A N 1
ATOM 1449 C CA . THR A 1 190 ? 23.559 6.027 1.556 1.00 68.94 190 THR A CA 1
ATOM 1450 C C . THR A 1 190 ? 23.130 4.795 0.755 1.00 68.94 190 THR A C 1
ATOM 1452 O O . THR A 1 190 ? 23.969 4.195 0.082 1.00 68.94 190 THR A O 1
ATOM 1455 N N . PHE A 1 191 ? 21.850 4.415 0.773 1.00 68.81 191 PHE A N 1
ATOM 1456 C CA . PHE A 1 191 ? 21.377 3.309 -0.053 1.00 68.81 191 PHE A CA 1
ATOM 1457 C C . PHE A 1 191 ? 21.258 3.738 -1.520 1.00 68.81 191 PHE A C 1
ATOM 1459 O O . PHE A 1 191 ? 20.914 4.890 -1.798 1.00 68.81 191 PHE A O 1
ATOM 1466 N N . PRO A 1 192 ? 21.553 2.833 -2.472 1.00 65.44 192 PRO A N 1
ATOM 1467 C CA . PRO A 1 192 ? 21.580 3.173 -3.884 1.00 65.44 192 PRO A CA 1
ATOM 1468 C C . PRO A 1 192 ? 20.157 3.440 -4.364 1.00 65.44 192 PRO A C 1
ATOM 1470 O O . PRO A 1 192 ? 19.407 2.511 -4.656 1.00 65.4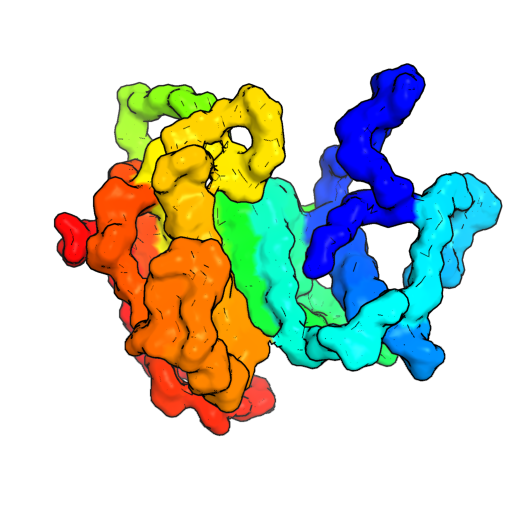4 192 PRO A O 1
ATOM 1473 N N . THR A 1 193 ? 19.797 4.714 -4.450 1.00 68.25 193 THR A N 1
ATOM 1474 C CA . THR A 1 193 ? 18.608 5.208 -5.139 1.00 68.25 193 THR A CA 1
ATOM 1475 C C . THR A 1 193 ? 19.057 6.131 -6.256 1.00 68.25 193 THR A C 1
ATOM 1477 O O . THR A 1 193 ? 20.113 6.759 -6.196 1.00 68.25 193 THR A O 1
ATOM 1480 N N . THR A 1 194 ? 18.283 6.148 -7.322 1.00 64.44 194 THR A N 1
ATOM 1481 C CA . THR A 1 194 ? 18.644 6.793 -8.589 1.00 64.44 194 THR A CA 1
ATOM 1482 C C . THR A 1 194 ? 17.637 7.867 -8.971 1.00 64.44 194 THR A C 1
ATOM 1484 O O . THR A 1 194 ? 17.939 8.709 -9.813 1.00 64.44 194 THR A O 1
ATOM 1487 N N . SER A 1 195 ? 16.439 7.845 -8.382 1.00 61.78 195 SER A N 1
ATOM 1488 C CA . SER A 1 195 ? 15.355 8.781 -8.698 1.00 61.78 195 SER A CA 1
ATOM 1489 C C . SER A 1 195 ? 14.675 9.371 -7.459 1.00 61.78 195 SER A C 1
ATOM 1491 O O . SER A 1 195 ? 13.785 10.210 -7.622 1.00 61.78 195 SER A O 1
ATOM 1493 N N . TRP A 1 196 ? 15.159 9.021 -6.256 1.00 59.72 196 TRP A N 1
ATOM 1494 C CA . TRP A 1 196 ? 14.587 9.430 -4.968 1.00 59.72 196 TRP A CA 1
ATOM 1495 C C . TRP A 1 196 ? 14.478 10.955 -4.842 1.00 59.72 196 TRP A C 1
ATOM 1497 O O . TRP A 1 196 ? 13.382 11.462 -4.630 1.00 59.72 196 TRP A O 1
ATOM 1507 N N . GLU A 1 197 ? 15.566 11.703 -5.040 1.00 64.88 197 GLU A N 1
ATOM 1508 C CA . GLU A 1 197 ? 15.562 13.174 -4.911 1.00 64.88 197 GLU A CA 1
ATOM 1509 C C . GLU A 1 197 ? 15.003 13.917 -6.137 1.00 64.88 197 GLU A C 1
ATOM 1511 O O . GLU A 1 197 ? 14.963 15.145 -6.141 1.00 64.88 197 GLU A O 1
ATOM 1516 N N . ALA A 1 198 ? 14.608 13.197 -7.192 1.00 71.12 198 ALA A N 1
ATOM 1517 C CA . ALA A 1 198 ? 14.195 13.811 -8.449 1.00 71.12 198 ALA A CA 1
ATOM 1518 C C . ALA A 1 198 ? 12.687 13.721 -8.684 1.00 71.12 198 ALA A C 1
ATOM 1520 O O . ALA A 1 198 ? 12.040 14.742 -8.877 1.00 71.12 198 ALA A O 1
ATOM 1521 N N . TRP A 1 199 ? 12.139 12.507 -8.753 1.00 78.56 199 TRP A N 1
ATOM 1522 C CA . TRP A 1 199 ? 10.745 12.322 -9.173 1.00 78.56 199 TRP A CA 1
ATOM 1523 C C . TRP A 1 199 ? 10.142 10.969 -8.775 1.00 78.56 199 TRP A C 1
ATOM 1525 O O . TRP A 1 199 ? 8.922 10.824 -8.815 1.00 78.56 199 TRP A O 1
ATOM 1535 N N . GLY A 1 200 ? 10.952 9.962 -8.424 1.00 82.31 200 GLY A N 1
ATOM 1536 C CA . GLY A 1 200 ? 10.448 8.610 -8.166 1.00 82.31 200 GLY A CA 1
ATOM 1537 C C . GLY A 1 200 ? 9.587 8.536 -6.904 1.00 82.31 200 GLY A C 1
ATOM 1538 O O . GLY A 1 200 ? 8.541 7.887 -6.919 1.00 82.31 200 GLY A O 1
ATOM 1539 N N . ASN A 1 201 ? 9.950 9.290 -5.860 1.00 81.56 201 ASN A N 1
ATOM 1540 C CA . ASN A 1 201 ? 9.115 9.445 -4.667 1.00 81.56 201 ASN A CA 1
ATOM 1541 C C . ASN A 1 201 ? 7.835 10.234 -4.952 1.00 81.56 201 ASN A C 1
ATOM 1543 O O . ASN A 1 201 ? 6.779 9.823 -4.488 1.00 81.56 201 ASN A O 1
ATOM 1547 N N . ASP A 1 202 ? 7.905 11.303 -5.749 1.00 84.31 202 ASP A N 1
ATOM 1548 C CA . ASP A 1 202 ? 6.726 12.106 -6.091 1.00 84.31 202 ASP A CA 1
ATOM 1549 C C . ASP A 1 202 ? 5.707 11.284 -6.891 1.00 84.31 202 ASP A C 1
ATOM 1551 O O . ASP A 1 202 ? 4.513 11.313 -6.599 1.00 84.31 202 ASP A O 1
ATOM 1555 N N . LEU A 1 203 ? 6.184 10.486 -7.856 1.00 85.06 203 LEU A N 1
ATOM 1556 C CA . LEU A 1 203 ? 5.358 9.539 -8.604 1.00 85.06 203 LEU A CA 1
ATOM 1557 C C . LEU A 1 203 ? 4.722 8.505 -7.661 1.00 85.06 203 LEU A C 1
ATOM 1559 O O . LEU A 1 203 ? 3.511 8.282 -7.697 1.00 85.06 203 LEU A O 1
ATOM 1563 N N . ALA A 1 204 ? 5.539 7.866 -6.820 1.00 87.25 204 ALA A N 1
ATOM 1564 C CA . ALA A 1 204 ? 5.081 6.846 -5.885 1.00 87.25 204 ALA A CA 1
ATOM 1565 C C . ALA A 1 204 ? 4.035 7.396 -4.903 1.00 87.25 204 ALA A C 1
ATOM 1567 O O . ALA A 1 204 ? 3.012 6.744 -4.672 1.00 87.25 204 ALA A O 1
ATOM 1568 N N . GLU A 1 205 ? 4.270 8.594 -4.360 1.00 86.69 205 GLU A N 1
ATOM 1569 C CA . GLU A 1 205 ? 3.380 9.289 -3.433 1.00 86.69 205 GLU A CA 1
ATOM 1570 C C . GLU A 1 205 ? 2.066 9.677 -4.106 1.00 86.69 205 GLU A C 1
ATOM 1572 O O . GLU A 1 205 ? 1.006 9.335 -3.584 1.00 86.69 205 GLU A O 1
ATOM 1577 N N . GLN A 1 206 ? 2.118 10.317 -5.278 1.00 86.50 206 GLN A N 1
ATOM 1578 C CA . GLN A 1 206 ? 0.932 10.764 -6.010 1.00 86.50 206 GLN A CA 1
ATOM 1579 C C . GLN A 1 206 ? -0.064 9.617 -6.214 1.00 86.50 206 GLN A C 1
ATOM 1581 O O . GLN A 1 206 ? -1.236 9.736 -5.847 1.00 86.50 206 GLN A O 1
ATOM 1586 N N . PHE A 1 207 ? 0.406 8.486 -6.750 1.00 89.25 207 PHE A N 1
ATOM 1587 C CA . PHE A 1 207 ? -0.454 7.340 -7.043 1.00 89.25 207 PHE A CA 1
ATOM 1588 C C . PHE A 1 207 ? -0.885 6.586 -5.784 1.00 89.25 207 PHE A C 1
ATOM 1590 O O . PHE A 1 207 ? -2.037 6.172 -5.697 1.00 89.25 207 PHE A O 1
ATOM 1597 N N . MET A 1 208 ? -0.008 6.434 -4.787 1.00 92.50 208 MET A N 1
ATOM 1598 C CA . MET A 1 208 ? -0.357 5.782 -3.519 1.00 92.50 208 MET A CA 1
ATOM 1599 C C . MET A 1 208 ? -1.416 6.577 -2.747 1.00 92.50 208 MET A C 1
ATOM 1601 O O . MET A 1 208 ? -2.394 6.001 -2.277 1.00 92.50 208 MET A O 1
ATOM 1605 N N . VAL A 1 209 ? -1.254 7.898 -2.641 1.00 90.44 209 VAL A N 1
ATOM 1606 C CA . VAL A 1 209 ? -2.222 8.768 -1.964 1.00 90.44 209 VAL A CA 1
ATOM 1607 C C . VAL A 1 209 ? -3.535 8.799 -2.736 1.00 90.44 209 VAL A C 1
ATOM 1609 O O . VAL A 1 209 ? -4.589 8.696 -2.120 1.00 90.44 209 VAL A O 1
ATOM 1612 N N . ALA A 1 210 ? -3.503 8.888 -4.070 1.00 87.50 210 ALA A N 1
ATOM 1613 C CA . ALA A 1 210 ? -4.720 8.815 -4.877 1.00 87.50 210 ALA A CA 1
ATOM 1614 C C . ALA A 1 210 ? -5.437 7.463 -4.720 1.00 87.50 210 ALA A C 1
ATOM 1616 O O . ALA A 1 210 ? -6.655 7.432 -4.583 1.00 87.50 210 ALA A O 1
ATOM 1617 N N . TRP A 1 211 ? -4.695 6.356 -4.649 1.00 91.69 211 TRP A N 1
ATOM 1618 C CA . TRP A 1 211 ? -5.253 5.023 -4.415 1.00 91.69 211 TRP A CA 1
ATOM 1619 C C . TRP A 1 211 ? -5.952 4.919 -3.063 1.00 91.69 211 TRP A C 1
ATOM 1621 O O . TRP A 1 211 ? -7.103 4.498 -2.986 1.00 91.69 211 TRP A O 1
ATOM 1631 N N . LEU A 1 212 ? -5.270 5.323 -1.992 1.00 91.94 212 LEU A N 1
ATOM 1632 C CA . LEU A 1 212 ? -5.834 5.277 -0.645 1.00 91.94 212 LEU A CA 1
ATOM 1633 C C . LEU A 1 212 ? -7.016 6.240 -0.500 1.00 91.94 212 LEU A C 1
ATOM 1635 O O . LEU A 1 212 ? -8.022 5.870 0.092 1.00 91.94 212 LEU A O 1
ATOM 1639 N N . ASP A 1 213 ? -6.938 7.438 -1.080 1.00 87.50 213 ASP A N 1
ATOM 1640 C CA . ASP A 1 213 ? -8.056 8.382 -1.100 1.00 87.50 213 ASP A CA 1
ATOM 1641 C C . ASP A 1 213 ? -9.284 7.782 -1.797 1.00 87.50 213 ASP A C 1
ATOM 1643 O O . ASP A 1 213 ? -10.389 7.898 -1.275 1.00 87.50 213 ASP A O 1
ATOM 1647 N N . TYR A 1 214 ? -9.090 7.111 -2.936 1.00 84.94 214 TYR A N 1
ATOM 1648 C CA . TYR A 1 214 ? -10.176 6.522 -3.721 1.00 84.94 214 TYR A CA 1
ATOM 1649 C C . TYR A 1 214 ? -10.947 5.462 -2.928 1.00 84.94 214 TYR A C 1
ATOM 1651 O O . TYR A 1 214 ? -12.176 5.445 -2.933 1.00 84.94 214 TYR A O 1
ATOM 1659 N N . TRP A 1 215 ? -10.225 4.595 -2.215 1.00 88.69 215 TRP A N 1
ATOM 1660 C CA . TRP A 1 215 ? -10.827 3.467 -1.504 1.00 88.69 215 TRP A CA 1
ATOM 1661 C C . TRP A 1 215 ? -11.256 3.788 -0.071 1.00 88.69 215 TRP A C 1
ATOM 1663 O O . TRP A 1 215 ? -12.183 3.158 0.429 1.00 88.69 215 TRP A O 1
ATOM 1673 N N . LEU A 1 216 ? -10.617 4.758 0.593 1.00 88.50 216 LEU A N 1
ATOM 1674 C CA . LEU A 1 216 ? -10.843 5.023 2.018 1.00 88.50 216 LEU A CA 1
ATOM 1675 C C . LEU A 1 216 ? -11.639 6.299 2.293 1.00 88.50 216 LEU A C 1
ATOM 1677 O O . LEU A 1 216 ? -12.301 6.378 3.325 1.00 88.50 216 LEU A O 1
ATOM 1681 N N . LYS A 1 217 ? -11.598 7.323 1.433 1.00 83.56 217 LYS A N 1
ATOM 1682 C CA . LYS A 1 217 ? -12.320 8.579 1.701 1.00 83.56 217 LYS A CA 1
ATOM 1683 C C . LYS A 1 217 ? -13.719 8.555 1.122 1.00 83.56 217 LYS A C 1
ATOM 1685 O O . LYS A 1 217 ? -13.926 8.137 -0.011 1.00 83.56 217 LYS A O 1
ATOM 1690 N N . THR A 1 218 ? -14.678 9.067 1.878 1.00 82.19 218 THR A N 1
ATOM 1691 C CA . THR A 1 218 ? -16.035 9.357 1.404 1.00 82.19 218 THR A CA 1
ATOM 1692 C C . THR A 1 218 ? -16.023 10.477 0.364 1.00 82.19 218 THR A C 1
ATOM 1694 O O . THR A 1 218 ? -15.124 11.319 0.341 1.00 82.19 218 THR A O 1
ATOM 1697 N N . ASP A 1 219 ? -17.069 10.552 -0.456 1.00 74.62 219 ASP A N 1
ATOM 1698 C CA . ASP A 1 219 ? -17.247 11.653 -1.412 1.00 74.62 219 ASP A CA 1
ATOM 1699 C C . ASP A 1 219 ? -17.255 13.028 -0.735 1.00 74.62 219 ASP A C 1
ATOM 1701 O O . ASP A 1 219 ? -16.750 14.001 -1.291 1.00 74.62 219 ASP A O 1
ATOM 1705 N N . ALA A 1 220 ? -17.812 13.123 0.476 1.00 74.50 220 ALA A N 1
ATOM 1706 C CA . ALA A 1 220 ? -17.838 14.367 1.237 1.00 74.50 220 ALA A CA 1
ATOM 1707 C C . ALA A 1 220 ? -16.420 14.822 1.626 1.00 74.50 220 ALA A C 1
ATOM 1709 O O . ALA A 1 220 ? -16.090 15.998 1.476 1.00 74.50 220 ALA A O 1
ATOM 1710 N N . GLU A 1 221 ? -15.565 13.897 2.067 1.00 79.50 221 GLU A N 1
ATOM 1711 C CA . GLU A 1 221 ? -14.164 14.186 2.397 1.00 79.50 221 GLU A CA 1
ATOM 1712 C C . GLU A 1 221 ? -13.329 14.494 1.154 1.00 79.50 221 GLU A C 1
ATOM 1714 O O . GLU A 1 221 ? -12.478 15.379 1.200 1.00 79.50 221 GLU A O 1
ATOM 1719 N N . LEU A 1 222 ? -13.571 13.798 0.039 1.00 73.69 222 LEU A N 1
ATOM 1720 C CA . LEU A 1 222 ? -12.908 14.090 -1.233 1.00 73.69 222 LEU A CA 1
ATOM 1721 C C . LEU A 1 222 ? -13.269 15.495 -1.732 1.00 73.69 222 LEU A C 1
ATOM 1723 O O . LEU A 1 222 ? -12.377 16.240 -2.129 1.00 73.69 222 LEU A O 1
ATOM 1727 N N . ARG A 1 223 ? -14.547 15.890 -1.642 1.00 69.62 223 ARG A N 1
ATOM 1728 C CA . ARG A 1 223 ? -15.002 17.250 -1.981 1.00 69.62 223 ARG A CA 1
ATOM 1729 C C . ARG A 1 223 ? -14.381 18.304 -1.069 1.00 69.62 223 ARG A C 1
ATOM 1731 O O . ARG A 1 223 ? -13.910 19.313 -1.569 1.00 69.62 223 ARG A O 1
ATOM 1738 N N . ALA A 1 224 ? -14.328 18.058 0.240 1.00 70.12 224 ALA A N 1
ATOM 1739 C CA . ALA A 1 224 ? -13.686 18.977 1.180 1.00 70.12 224 ALA A CA 1
ATOM 1740 C C . ALA A 1 224 ? -12.170 19.109 0.933 1.00 70.12 224 ALA A C 1
ATOM 1742 O O . ALA A 1 224 ? -11.615 20.195 1.071 1.00 70.12 224 ALA A O 1
ATOM 1743 N N . ALA A 1 225 ? -11.496 18.021 0.545 1.00 66.62 225 ALA A N 1
ATOM 1744 C CA . ALA A 1 225 ? -10.067 18.028 0.227 1.00 66.62 225 ALA A CA 1
ATOM 1745 C C . ALA A 1 225 ? -9.749 18.680 -1.129 1.00 66.62 225 ALA A C 1
ATOM 1747 O O . ALA A 1 225 ? -8.642 19.182 -1.309 1.00 66.62 225 ALA A O 1
ATOM 1748 N N . ALA A 1 226 ? -10.704 18.699 -2.065 1.00 62.44 226 ALA A N 1
ATOM 1749 C CA . ALA A 1 226 ? -10.572 19.386 -3.348 1.00 62.44 226 ALA A CA 1
ATOM 1750 C C . ALA A 1 226 ? -10.514 20.919 -3.212 1.00 62.44 226 ALA A C 1
ATOM 1752 O O . ALA A 1 226 ? -10.203 21.596 -4.182 1.00 62.44 226 ALA A O 1
ATOM 1753 N N . ASP A 1 227 ? -10.756 21.470 -2.022 1.00 57.44 227 ASP A N 1
ATOM 1754 C CA . ASP A 1 227 ? -10.562 22.892 -1.730 1.00 57.44 227 ASP A CA 1
ATOM 1755 C C . ASP A 1 227 ? -9.220 23.175 -1.009 1.00 57.44 227 ASP A C 1
ATOM 1757 O O . ASP A 1 227 ? -8.863 24.338 -0.809 1.00 57.44 227 ASP A O 1
ATOM 1761 N N . ASP A 1 228 ? -8.444 22.138 -0.646 1.00 55.12 228 ASP A N 1
ATOM 1762 C CA . ASP A 1 228 ? -7.197 22.242 0.129 1.00 55.12 228 ASP A CA 1
ATOM 1763 C C . ASP A 1 228 ? -5.949 21.950 -0.730 1.00 55.12 228 ASP A C 1
ATOM 1765 O O . ASP A 1 228 ? -5.736 20.848 -1.248 1.00 55.12 228 ASP A O 1
ATOM 1769 N N . ALA A 1 229 ? -5.081 22.950 -0.891 1.00 51.16 229 ALA A N 1
ATOM 1770 C CA . ALA A 1 229 ? -3.815 22.818 -1.605 1.00 51.16 229 ALA A CA 1
ATOM 1771 C C . ALA A 1 229 ? -2.776 22.134 -0.699 1.00 51.16 229 ALA A C 1
ATOM 1773 O O . ALA A 1 229 ? -2.058 22.785 0.054 1.00 51.16 229 ALA A O 1
ATOM 1774 N N . GLY A 1 230 ? -2.709 20.802 -0.751 1.00 48.50 230 GLY A N 1
ATOM 1775 C CA . GLY A 1 230 ? -1.815 20.023 0.111 1.00 48.50 230 GLY A CA 1
ATOM 1776 C C . GLY A 1 230 ? -0.305 20.340 -0.016 1.00 48.50 230 GLY A C 1
ATOM 1777 O O . GLY A 1 230 ? 0.141 21.009 -0.950 1.00 48.50 230 GLY A O 1
ATOM 1778 N N . PRO A 1 231 ? 0.524 19.790 0.896 1.00 38.62 231 PRO A N 1
ATOM 1779 C CA . PRO A 1 231 ? 1.915 20.207 1.138 1.00 38.62 231 PRO A CA 1
ATOM 1780 C C . PRO A 1 231 ? 2.920 19.942 0.003 1.00 38.62 231 PRO A C 1
ATOM 1782 O O . PRO A 1 231 ? 4.039 20.442 0.065 1.00 38.62 231 PRO A O 1
ATOM 1785 N N . ALA A 1 232 ? 2.540 19.191 -1.035 1.00 44.59 232 ALA A N 1
ATOM 1786 C CA . ALA A 1 232 ? 3.389 18.914 -2.197 1.00 44.59 232 ALA A CA 1
ATOM 1787 C C . ALA A 1 232 ? 3.330 20.016 -3.278 1.00 44.59 232 ALA A C 1
ATOM 1789 O O . ALA A 1 232 ? 3.922 19.861 -4.341 1.00 44.59 232 ALA A O 1
ATOM 1790 N N . GLY A 1 233 ? 2.586 21.110 -3.062 1.00 42.00 233 GLY A N 1
ATOM 1791 C CA . GLY A 1 233 ? 2.516 22.245 -3.998 1.00 42.00 233 GLY A CA 1
ATOM 1792 C C . GLY A 1 233 ? 1.847 21.949 -5.350 1.00 42.00 233 GLY A C 1
ATOM 1793 O O . GLY A 1 233 ? 1.655 22.864 -6.147 1.00 42.00 233 GLY A O 1
ATOM 1794 N N . GLY A 1 234 ? 1.463 20.697 -5.609 1.00 44.47 234 GLY A N 1
ATOM 1795 C CA . GLY A 1 234 ? 0.632 20.298 -6.739 1.00 44.47 234 GLY A CA 1
ATOM 1796 C C . GLY A 1 234 ? -0.857 20.514 -6.442 1.00 44.47 234 GLY A C 1
ATOM 1797 O O . GLY A 1 234 ? -1.277 20.395 -5.286 1.00 44.47 234 GLY A O 1
ATOM 1798 N N . PRO A 1 235 ? -1.681 20.825 -7.456 1.00 41.97 235 PRO A N 1
ATOM 1799 C CA . PRO A 1 235 ? -3.103 21.065 -7.269 1.00 41.97 235 PRO A CA 1
ATOM 1800 C C . PRO A 1 235 ? -3.810 19.775 -6.829 1.00 41.97 235 PRO A C 1
ATOM 1802 O O . PRO A 1 235 ? -4.297 19.013 -7.652 1.00 41.97 235 PRO A O 1
ATOM 1805 N N . ARG A 1 236 ? -3.942 19.556 -5.515 1.00 49.75 236 ARG A N 1
ATOM 1806 C CA . ARG A 1 236 ? -5.053 18.749 -4.972 1.00 49.75 236 ARG A CA 1
ATOM 1807 C C . ARG A 1 236 ? -6.397 19.461 -5.175 1.00 49.75 236 ARG A C 1
ATOM 1809 O O . ARG A 1 236 ? -7.442 18.835 -5.096 1.00 49.75 236 ARG A O 1
ATOM 1816 N N . GLY A 1 237 ? -6.338 20.761 -5.482 1.00 40.44 237 GLY A N 1
ATOM 1817 C CA . GLY A 1 237 ? -7.467 21.678 -5.465 1.00 40.44 237 GLY A CA 1
ATOM 1818 C C . GLY A 1 237 ? -8.363 21.727 -6.712 1.00 40.44 237 GLY A C 1
ATOM 1819 O O . GLY A 1 237 ? -9.187 22.629 -6.815 1.00 40.44 237 GLY A O 1
ATOM 1820 N N . ARG A 1 238 ? -8.154 20.872 -7.728 1.00 39.94 238 ARG A N 1
ATOM 1821 C CA . ARG A 1 238 ? -8.948 20.921 -8.979 1.00 39.94 238 ARG A CA 1
ATOM 1822 C C . ARG A 1 238 ? -9.135 19.598 -9.720 1.00 39.94 238 ARG A C 1
ATOM 1824 O O . ARG A 1 238 ? -9.964 19.587 -10.623 1.00 39.94 238 ARG A O 1
ATOM 1831 N N . SER A 1 239 ? -8.408 18.535 -9.373 1.00 55.78 239 SER A N 1
ATOM 1832 C CA . SER A 1 239 ? -8.551 17.235 -10.030 1.00 55.78 239 SER A CA 1
ATOM 1833 C C . SER A 1 239 ? -9.228 16.207 -9.133 1.00 55.78 239 SER A C 1
ATOM 1835 O O . SER A 1 239 ? -8.958 16.126 -7.931 1.00 55.78 239 SER A O 1
ATOM 1837 N N . THR A 1 240 ? -10.135 15.425 -9.713 1.00 68.69 240 THR A N 1
ATOM 1838 C CA . THR A 1 240 ? -10.789 14.317 -9.005 1.00 68.69 240 THR A CA 1
ATOM 1839 C C . THR A 1 240 ? -9.758 13.250 -8.610 1.00 68.69 240 THR A C 1
ATOM 1841 O O . THR A 1 240 ? -8.639 13.196 -9.132 1.00 68.69 240 THR A O 1
ATOM 1844 N N . VAL A 1 241 ? -10.081 12.401 -7.633 1.00 73.88 241 VAL A N 1
ATOM 1845 C CA . VAL A 1 241 ? -9.175 11.307 -7.243 1.00 73.88 241 VAL A CA 1
ATOM 1846 C C . VAL A 1 241 ? -8.971 10.318 -8.399 1.00 73.88 241 VAL A C 1
ATOM 1848 O O . VAL A 1 241 ? -7.870 9.802 -8.583 1.00 73.88 241 VAL A O 1
ATOM 1851 N N . GLU A 1 242 ? -9.999 10.146 -9.225 1.00 75.19 242 GLU A N 1
ATOM 1852 C CA . GLU A 1 242 ? -9.985 9.424 -10.490 1.00 75.19 242 GLU A CA 1
ATOM 1853 C C . GLU A 1 242 ? -8.967 10.036 -11.446 1.00 75.19 242 GLU A C 1
ATOM 1855 O O . GLU A 1 242 ? -8.072 9.330 -11.897 1.00 75.19 242 GLU A O 1
ATOM 1860 N N . GLU A 1 243 ? -9.032 11.350 -11.683 1.00 75.75 243 GLU A N 1
ATOM 1861 C CA . GLU A 1 243 ? -8.068 12.042 -12.540 1.00 75.75 243 GLU A CA 1
ATOM 1862 C C . GLU A 1 243 ? -6.634 11.805 -12.067 1.00 75.75 243 GLU A C 1
ATOM 1864 O O . GLU A 1 243 ? -5.798 11.421 -12.879 1.00 75.75 243 GLU A O 1
ATOM 1869 N N . ARG A 1 244 ? -6.353 11.904 -10.758 1.00 79.81 244 ARG A N 1
ATOM 1870 C CA . ARG A 1 244 ? -5.014 11.613 -10.208 1.00 79.81 244 ARG A CA 1
ATOM 1871 C C . ARG A 1 244 ? -4.569 10.164 -10.420 1.00 79.81 244 ARG A C 1
ATOM 1873 O O . ARG A 1 244 ? -3.387 9.933 -10.657 1.00 79.81 244 ARG A O 1
ATOM 1880 N N . LEU A 1 245 ? -5.482 9.194 -10.339 1.00 79.75 245 LEU A N 1
ATOM 1881 C CA . LEU A 1 245 ? -5.199 7.781 -10.631 1.00 79.75 245 LEU A CA 1
ATOM 1882 C C . LEU A 1 245 ? -5.022 7.508 -12.129 1.00 79.75 245 LEU A C 1
ATOM 1884 O O . LEU A 1 245 ? -4.428 6.491 -12.517 1.00 79.75 245 LEU A O 1
ATOM 1888 N N . THR A 1 246 ? -5.545 8.398 -12.973 1.00 78.25 246 THR A N 1
ATOM 1889 C CA . THR A 1 246 ? -5.506 8.255 -14.425 1.00 78.25 246 THR A CA 1
ATOM 1890 C C . THR A 1 246 ? -4.540 9.181 -15.152 1.00 78.25 246 THR A C 1
ATOM 1892 O O . THR A 1 246 ? -4.368 8.984 -16.352 1.00 78.25 246 THR A O 1
ATOM 1895 N N . ASP A 1 247 ? -3.873 10.101 -14.450 1.00 75.69 247 ASP A N 1
ATOM 1896 C CA . ASP A 1 247 ? -2.954 11.127 -14.973 1.00 75.69 247 ASP A CA 1
ATOM 1897 C C . ASP A 1 247 ? -1.613 10.556 -15.473 1.00 75.69 247 ASP A C 1
ATOM 1899 O O . ASP A 1 247 ? -0.527 11.017 -15.147 1.00 75.69 247 ASP A O 1
ATOM 1903 N N . LEU A 1 248 ? -1.649 9.479 -16.244 1.00 70.50 248 LEU A N 1
ATOM 1904 C CA . LEU A 1 248 ? -0.438 8.821 -16.720 1.00 70.50 248 LEU A CA 1
ATOM 1905 C C . LEU A 1 248 ? 0.294 9.637 -17.780 1.00 70.50 248 LEU A C 1
ATOM 1907 O O . LEU A 1 248 ? 1.508 9.503 -17.883 1.00 70.50 248 LEU A O 1
ATOM 1911 N N . GLU A 1 249 ? -0.403 10.507 -18.511 1.00 69.81 249 GLU A N 1
ATOM 1912 C CA . GLU A 1 249 ? 0.202 11.404 -19.500 1.00 69.81 249 GLU A CA 1
ATOM 1913 C C . GLU A 1 249 ? 1.239 12.329 -18.842 1.00 69.81 249 GLU A C 1
ATOM 1915 O O . GLU A 1 249 ? 2.372 12.421 -19.316 1.00 69.81 249 GLU A O 1
ATOM 1920 N N . HIS A 1 250 ? 0.923 12.916 -17.679 1.00 79.06 250 HIS A N 1
ATOM 1921 C CA . HIS A 1 250 ? 1.870 13.748 -16.929 1.00 79.06 250 HIS A CA 1
ATOM 1922 C C . HIS A 1 250 ? 3.101 12.968 -16.437 1.00 79.06 250 HIS A C 1
ATOM 1924 O O . HIS A 1 250 ? 4.192 13.525 -16.283 1.00 79.06 250 HIS A O 1
ATOM 1930 N N . TRP A 1 251 ? 2.936 11.673 -16.168 1.00 81.62 251 TRP A N 1
ATOM 1931 C CA . TRP A 1 251 ? 3.973 10.814 -15.593 1.00 81.62 251 TRP A CA 1
ATOM 1932 C C . TRP A 1 251 ? 4.637 9.883 -16.613 1.00 81.62 251 TRP A C 1
ATOM 1934 O O . TRP A 1 251 ? 5.526 9.119 -16.241 1.00 81.62 251 TRP A O 1
ATOM 1944 N N . CYS A 1 252 ? 4.263 9.962 -17.887 1.00 78.69 252 CYS A N 1
ATOM 1945 C CA . CYS A 1 252 ? 4.638 9.006 -18.924 1.00 78.69 252 CYS A CA 1
ATOM 1946 C C . CYS A 1 252 ? 6.162 8.807 -19.025 1.00 78.69 252 CYS A C 1
ATOM 1948 O O . CYS A 1 252 ? 6.668 7.686 -18.943 1.00 78.69 252 CYS A O 1
ATOM 1950 N N . GLU A 1 253 ? 6.931 9.899 -19.069 1.00 81.88 253 GLU A N 1
ATOM 1951 C CA . GLU A 1 253 ? 8.399 9.855 -19.176 1.00 81.88 253 GLU A CA 1
ATOM 1952 C C . GLU A 1 253 ? 9.101 9.269 -17.935 1.00 81.88 253 GLU A C 1
ATOM 1954 O O . GLU A 1 253 ? 10.287 8.913 -17.984 1.00 81.88 253 GLU A O 1
ATOM 1959 N N . ARG A 1 254 ? 8.366 9.169 -16.824 1.00 85.81 254 ARG A N 1
ATOM 1960 C CA . ARG A 1 254 ? 8.795 8.669 -15.513 1.00 85.81 254 ARG A CA 1
ATOM 1961 C C . ARG A 1 254 ? 8.405 7.195 -15.302 1.00 85.81 254 ARG A C 1
ATOM 1963 O O . ARG A 1 254 ? 8.808 6.579 -14.314 1.00 85.81 254 ARG A O 1
ATOM 1970 N N . LEU A 1 255 ? 7.685 6.581 -16.242 1.00 86.56 255 LEU A N 1
ATOM 1971 C CA . LEU A 1 255 ? 7.372 5.152 -16.212 1.00 86.56 255 LEU A CA 1
ATOM 1972 C C . LEU A 1 255 ? 8.511 4.299 -16.778 1.00 86.56 255 LEU A C 1
ATOM 1974 O O . LEU A 1 255 ? 9.258 4.700 -17.673 1.00 86.56 255 LEU A O 1
ATOM 1978 N N . SER A 1 256 ? 8.656 3.101 -16.218 1.00 86.38 256 SER A N 1
ATOM 1979 C CA . SER A 1 256 ? 9.696 2.133 -16.556 1.00 86.38 256 SER A CA 1
ATOM 1980 C C . SER A 1 256 ? 9.828 1.885 -18.058 1.00 86.38 256 SER A C 1
ATOM 1982 O O . SER A 1 256 ? 8.869 1.541 -18.749 1.00 86.38 256 SER A O 1
ATOM 1984 N N . PHE A 1 257 ? 11.072 1.957 -18.545 1.00 78.19 257 PHE A N 1
ATOM 1985 C CA . PHE A 1 257 ? 11.412 1.554 -19.911 1.00 78.19 257 PHE A CA 1
ATOM 1986 C C . PHE A 1 257 ? 11.333 0.028 -20.092 1.00 78.19 257 PHE A C 1
ATOM 1988 O O . PHE A 1 257 ? 11.043 -0.472 -21.180 1.00 78.19 257 PHE A O 1
ATOM 1995 N N . TYR A 1 258 ? 11.605 -0.732 -19.029 1.00 85.44 258 TYR A N 1
ATOM 1996 C CA . TYR A 1 258 ? 11.743 -2.185 -19.100 1.00 85.44 258 TYR A CA 1
ATOM 1997 C C . TYR A 1 258 ? 10.447 -2.927 -18.813 1.00 85.44 258 TYR A C 1
ATOM 1999 O O . TYR A 1 258 ? 10.082 -3.819 -19.573 1.00 85.44 258 TYR A O 1
ATOM 2007 N N . TYR A 1 259 ? 9.707 -2.518 -17.788 1.00 88.50 259 TYR A N 1
ATOM 2008 C CA . TYR A 1 259 ? 8.530 -3.216 -17.280 1.00 88.50 259 TYR A CA 1
ATOM 2009 C C . TYR A 1 259 ? 7.231 -2.464 -17.556 1.00 88.50 259 TYR A C 1
ATOM 2011 O O . TYR A 1 259 ? 7.213 -1.233 -17.553 1.00 88.50 259 TYR A O 1
ATOM 2019 N N . ARG A 1 260 ? 6.144 -3.178 -17.847 1.00 87.06 260 ARG A N 1
ATOM 2020 C CA . ARG A 1 260 ? 4.846 -2.553 -18.136 1.00 87.06 260 ARG A CA 1
ATOM 2021 C C . ARG A 1 260 ? 4.110 -2.174 -16.862 1.00 87.06 260 ARG A C 1
ATOM 2023 O O . ARG A 1 260 ? 3.974 -3.001 -15.963 1.00 87.06 260 ARG A O 1
ATOM 2030 N N . SER A 1 261 ? 3.626 -0.942 -16.800 1.00 88.62 261 SER A N 1
ATOM 2031 C CA . SER A 1 261 ? 2.619 -0.545 -15.817 1.00 88.62 261 SER A CA 1
ATOM 2032 C C . SER A 1 261 ? 1.234 -0.922 -16.359 1.00 88.62 261 SER A C 1
ATOM 2034 O O . SER A 1 261 ? 1.039 -0.957 -17.573 1.00 88.62 261 SER A O 1
ATOM 2036 N N . ALA A 1 262 ? 0.284 -1.220 -15.480 1.00 88.19 262 ALA A N 1
ATOM 2037 C CA . ALA A 1 262 ? -1.074 -1.606 -15.854 1.00 88.19 262 ALA A CA 1
ATOM 2038 C C . ALA A 1 262 ? -2.068 -1.198 -14.765 1.00 88.19 262 ALA A C 1
ATOM 2040 O O . ALA A 1 262 ? -1.697 -1.075 -13.599 1.00 88.19 262 ALA A O 1
ATOM 2041 N N . ARG A 1 263 ? -3.341 -1.032 -15.119 1.00 87.62 263 ARG A N 1
ATOM 2042 C CA . ARG A 1 263 ? -4.413 -0.775 -14.149 1.00 87.62 263 ARG A CA 1
ATOM 2043 C C . ARG A 1 263 ? -5.650 -1.607 -14.440 1.00 87.62 263 ARG A C 1
ATOM 2045 O O . ARG A 1 263 ? -5.881 -2.035 -15.567 1.00 87.62 263 ARG A O 1
ATOM 2052 N N . TYR A 1 264 ? -6.422 -1.839 -13.393 1.00 86.38 264 TYR A N 1
ATOM 2053 C CA . TYR A 1 264 ? -7.689 -2.541 -13.400 1.00 86.38 264 TYR A CA 1
ATOM 2054 C C . TYR A 1 264 ? -8.584 -1.899 -12.338 1.00 86.38 264 TYR A C 1
ATOM 2056 O O . TYR A 1 264 ? -8.486 -2.192 -11.147 1.00 86.38 264 TYR A O 1
ATOM 2064 N N . LEU A 1 265 ? -9.422 -0.968 -12.783 1.00 78.19 265 LEU A N 1
ATOM 2065 C CA . LEU A 1 265 ? -10.368 -0.226 -11.956 1.00 78.19 265 LEU A CA 1
ATOM 2066 C C . LEU A 1 265 ? -11.785 -0.462 -12.502 1.00 78.19 265 LEU A C 1
ATOM 2068 O O . LEU A 1 265 ? -11.945 -0.499 -13.726 1.00 78.19 265 LEU A O 1
ATOM 2072 N N . PRO A 1 266 ? -12.807 -0.637 -11.646 1.00 60.72 266 PRO A N 1
ATOM 2073 C CA . PRO A 1 266 ? -14.194 -0.580 -12.090 1.00 60.72 266 PRO A CA 1
ATOM 2074 C C . PRO A 1 266 ? -14.554 0.868 -12.488 1.00 60.72 266 PRO A C 1
ATOM 2076 O O . PRO A 1 266 ? -13.932 1.807 -11.985 1.00 60.72 266 PRO A O 1
ATOM 2079 N N . PRO A 1 267 ? -15.543 1.093 -13.370 1.00 50.09 267 PRO A N 1
ATOM 2080 C CA . PRO A 1 267 ? -15.977 2.441 -13.721 1.00 50.09 267 PRO A CA 1
ATOM 2081 C C . PRO A 1 267 ? -16.642 3.130 -12.525 1.00 50.09 267 PRO A C 1
ATOM 2083 O O . PRO A 1 267 ? -17.279 2.478 -11.697 1.00 50.09 267 PRO A O 1
ATOM 2086 N N . ALA A 1 268 ? -16.556 4.460 -12.493 1.00 46.81 268 ALA A N 1
ATOM 2087 C CA . ALA A 1 268 ? -17.055 5.321 -11.417 1.00 46.81 268 ALA A CA 1
ATOM 2088 C C . ALA A 1 268 ? -18.575 5.229 -11.135 1.00 46.81 268 ALA A C 1
ATOM 2090 O O . ALA A 1 268 ? -19.031 5.721 -10.110 1.00 46.81 268 ALA A O 1
ATOM 2091 N N . GLU A 1 269 ? -19.376 4.576 -11.983 1.00 38.88 269 GLU A N 1
ATOM 2092 C CA . GLU A 1 269 ? -20.842 4.527 -11.838 1.00 38.88 269 GLU A CA 1
ATOM 2093 C C . GLU A 1 269 ? -21.359 3.627 -10.697 1.00 38.88 269 GLU A C 1
ATOM 2095 O O . GLU A 1 269 ? -22.567 3.510 -10.524 1.00 38.88 269 GLU A O 1
ATOM 2100 N N . ARG A 1 270 ? -20.496 2.968 -9.909 1.00 40.72 270 ARG A N 1
ATOM 2101 C CA . ARG A 1 270 ? -20.931 1.925 -8.954 1.00 40.72 270 ARG A CA 1
ATOM 2102 C C . ARG A 1 270 ? -20.385 2.030 -7.533 1.00 40.72 270 ARG A C 1
ATOM 2104 O O . ARG A 1 270 ? -20.259 1.018 -6.848 1.00 40.72 270 ARG A O 1
ATOM 2111 N N . ARG A 1 271 ? -20.106 3.241 -7.051 1.00 44.22 271 ARG A N 1
ATOM 2112 C CA . ARG A 1 271 ? -19.775 3.429 -5.630 1.00 44.22 271 ARG A CA 1
ATOM 2113 C C . ARG A 1 271 ? -20.988 3.233 -4.704 1.00 44.22 271 ARG A C 1
ATOM 2115 O O . ARG A 1 271 ? -20.823 2.708 -3.609 1.00 44.22 271 ARG A O 1
ATOM 2122 N N . ASP A 1 272 ? -22.190 3.568 -5.179 1.00 39.03 272 ASP A N 1
ATOM 2123 C CA . ASP A 1 272 ? -23.433 3.528 -4.385 1.00 39.03 272 ASP A CA 1
ATOM 2124 C C . ASP A 1 272 ? -24.148 2.163 -4.391 1.00 39.03 272 ASP A C 1
ATOM 2126 O O . ASP A 1 272 ? -25.034 1.918 -3.576 1.00 39.03 272 ASP A O 1
ATOM 2130 N N . ASP A 1 273 ? -23.742 1.256 -5.282 1.00 39.53 273 ASP A N 1
ATOM 2131 C CA . ASP A 1 273 ? -24.470 0.020 -5.591 1.00 39.53 273 ASP A CA 1
ATOM 2132 C C . ASP A 1 273 ? -23.749 -1.253 -5.134 1.00 39.53 273 ASP A C 1
ATOM 2134 O O . ASP A 1 273 ? -24.148 -2.340 -5.547 1.00 39.53 273 ASP A O 1
ATOM 2138 N N . TRP A 1 274 ? -22.694 -1.173 -4.311 1.00 38.69 274 TRP A N 1
ATOM 2139 C CA . TRP A 1 274 ? -22.046 -2.384 -3.796 1.00 38.69 274 TRP A CA 1
ATOM 2140 C C . TRP A 1 274 ? -22.958 -3.079 -2.773 1.00 38.69 274 TRP A C 1
ATOM 2142 O O . TRP A 1 274 ? -23.076 -2.608 -1.636 1.00 38.69 274 TRP A O 1
ATOM 2152 N N . PRO A 1 275 ? -23.599 -4.216 -3.106 1.00 36.44 275 PRO A N 1
ATOM 2153 C CA . PRO A 1 275 ? -24.356 -4.971 -2.129 1.00 36.44 275 PRO A CA 1
ATOM 2154 C C . PRO A 1 275 ? -23.348 -5.713 -1.252 1.00 36.44 275 PRO A C 1
ATOM 2156 O O . PRO A 1 275 ? -22.314 -6.186 -1.730 1.00 36.44 275 PRO A O 1
ATOM 2159 N N . ALA A 1 276 ? -23.652 -5.884 0.031 1.00 36.66 276 ALA A N 1
ATOM 2160 C CA . ALA A 1 276 ? -22.901 -6.816 0.859 1.00 36.66 276 ALA A CA 1
ATOM 2161 C C . ALA A 1 276 ? -23.002 -8.233 0.249 1.00 36.66 276 ALA A C 1
ATOM 2163 O O . ALA A 1 276 ? -23.995 -8.924 0.459 1.00 36.66 276 ALA A O 1
ATOM 2164 N N . GLY A 1 277 ? -21.990 -8.651 -0.522 1.00 35.94 277 GLY A N 1
ATOM 2165 C CA . GLY A 1 277 ? -21.820 -10.037 -0.965 1.00 35.94 277 GLY A CA 1
ATOM 2166 C C . GLY A 1 277 ? -21.765 -10.346 -2.468 1.00 35.94 277 GLY A C 1
ATOM 2167 O O . GLY A 1 277 ? -21.691 -11.531 -2.777 1.00 35.94 277 GLY A O 1
ATOM 2168 N N . GLU A 1 278 ? -21.747 -9.386 -3.407 1.00 30.12 278 GLU A N 1
ATOM 2169 C CA . GLU A 1 278 ? -21.607 -9.716 -4.846 1.00 30.12 278 GLU A CA 1
ATOM 2170 C C . GLU A 1 278 ? -20.588 -8.849 -5.608 1.00 30.12 278 GLU A C 1
ATOM 2172 O O . GLU A 1 278 ? -20.530 -7.633 -5.456 1.00 30.12 278 GLU A O 1
ATOM 2177 N N . SER A 1 279 ? -19.781 -9.507 -6.455 1.00 31.47 279 SER A N 1
ATOM 2178 C CA . SER A 1 279 ? -18.731 -8.909 -7.294 1.00 31.47 279 SER A CA 1
ATOM 2179 C C . SER A 1 279 ? -19.310 -8.295 -8.585 1.00 31.47 279 SER A C 1
ATOM 2181 O O . SER A 1 279 ? -20.052 -8.974 -9.306 1.00 31.47 279 SER A O 1
ATOM 2183 N N . PRO A 1 280 ? -18.957 -7.046 -8.945 1.00 33.66 280 PRO A N 1
ATOM 2184 C CA . PRO A 1 280 ? -19.418 -6.410 -10.167 1.00 33.66 280 PRO A CA 1
ATOM 2185 C C . PRO A 1 280 ? -18.642 -6.964 -11.358 1.00 33.66 280 PRO A C 1
ATOM 2187 O O . PRO A 1 280 ? -17.501 -6.597 -11.615 1.00 33.66 280 PRO A O 1
ATOM 2190 N N . ARG A 1 281 ? -19.296 -7.837 -12.124 1.00 30.48 281 ARG A N 1
ATOM 2191 C CA . ARG A 1 281 ? -18.822 -8.257 -13.440 1.00 30.48 281 ARG A CA 1
ATOM 2192 C C . ARG A 1 281 ? -18.932 -7.115 -14.456 1.00 30.48 281 ARG A C 1
ATOM 2194 O O . ARG A 1 281 ? -20.011 -6.556 -14.638 1.00 30.48 281 ARG A O 1
ATOM 2201 N N . HIS A 1 282 ? -17.831 -6.941 -15.188 1.00 29.58 282 HIS A N 1
ATOM 2202 C CA . HIS A 1 282 ? -17.639 -6.181 -16.427 1.00 29.58 282 HIS A CA 1
ATOM 2203 C C . HIS A 1 282 ? -17.746 -4.668 -16.292 1.00 29.58 282 HIS A C 1
ATOM 2205 O O . HIS A 1 282 ? -18.833 -4.144 -16.121 1.00 29.58 282 HIS A O 1
ATOM 2211 N N . TRP A 1 283 ? -16.592 -4.008 -16.394 1.00 25.20 283 TRP A N 1
ATOM 2212 C CA . TRP A 1 283 ? -16.225 -2.974 -17.374 1.00 25.20 283 TRP A CA 1
ATOM 2213 C C . TRP A 1 283 ? -14.801 -2.579 -16.985 1.00 25.20 283 TRP A C 1
ATOM 2215 O O . TRP A 1 283 ? -14.592 -1.873 -16.007 1.00 25.20 283 TRP A O 1
ATOM 2225 N N . TYR A 1 284 ? -13.808 -3.139 -17.667 1.00 35.66 284 TYR A N 1
ATOM 2226 C CA . TYR A 1 284 ? -12.421 -3.022 -17.237 1.00 35.66 284 TYR A CA 1
ATOM 2227 C C . TYR A 1 284 ? -11.571 -2.535 -18.386 1.00 35.66 284 TYR A C 1
ATOM 2229 O O . TYR A 1 284 ? -11.513 -3.164 -19.441 1.00 35.66 284 TYR A O 1
ATOM 2237 N N . VAL A 1 285 ? -10.885 -1.429 -18.151 1.00 39.34 285 VAL A N 1
ATOM 2238 C CA . VAL A 1 285 ? -9.863 -0.927 -19.051 1.00 39.34 285 VAL A CA 1
ATOM 2239 C C . VAL A 1 285 ? -8.532 -1.502 -18.573 1.00 39.34 285 VAL A C 1
ATOM 2241 O O . VAL A 1 285 ? -7.933 -1.003 -17.626 1.00 39.34 285 VAL A O 1
ATOM 2244 N N . SER A 1 286 ? -8.107 -2.611 -19.183 1.00 44.09 286 SER A N 1
ATOM 2245 C CA . SER A 1 286 ? -6.727 -3.094 -19.074 1.00 44.09 286 SER A CA 1
ATOM 2246 C C . SER A 1 286 ? -5.917 -2.397 -20.159 1.00 44.09 286 SER A C 1
ATOM 2248 O O . SER A 1 286 ? -5.758 -2.938 -21.249 1.00 44.09 286 SER A O 1
ATOM 2250 N N . GLU A 1 287 ? -5.427 -1.200 -19.872 1.00 53.34 287 GLU A N 1
ATOM 2251 C CA . GLU A 1 287 ? -4.498 -0.503 -20.762 1.00 53.34 287 GLU A CA 1
ATOM 2252 C C . GLU A 1 287 ? -3.066 -0.970 -20.480 1.00 53.34 287 GLU A C 1
ATOM 2254 O O . GLU A 1 287 ? -2.618 -0.991 -19.329 1.00 53.34 287 GLU A O 1
ATOM 2259 N N . ASP A 1 288 ? -2.345 -1.355 -21.538 1.00 52.53 288 ASP A N 1
ATOM 2260 C CA . ASP A 1 288 ? -0.884 -1.311 -21.511 1.00 52.53 288 ASP A CA 1
ATOM 2261 C C . ASP A 1 288 ? -0.516 0.170 -21.456 1.00 52.53 288 ASP A C 1
ATOM 2263 O O . ASP A 1 288 ? -0.717 0.897 -22.427 1.00 52.53 288 ASP A O 1
ATOM 2267 N N . LEU A 1 289 ? -0.014 0.633 -20.311 1.00 54.66 289 LEU A N 1
ATOM 2268 C CA . LEU A 1 289 ? 0.224 2.058 -20.070 1.00 54.66 289 LEU A CA 1
ATOM 2269 C C . LEU A 1 289 ? 1.398 2.623 -20.892 1.00 54.66 289 LEU A C 1
ATOM 2271 O O . LEU A 1 289 ? 1.773 3.775 -20.704 1.00 54.66 289 LEU A O 1
ATOM 2275 N N . ARG A 1 290 ? 1.995 1.817 -21.783 1.00 48.97 290 ARG A N 1
ATOM 2276 C CA . ARG A 1 290 ? 2.920 2.284 -22.822 1.00 48.97 290 ARG A CA 1
ATOM 2277 C C . ARG A 1 290 ? 2.302 2.432 -24.207 1.00 48.97 290 ARG A C 1
ATOM 2279 O O . ARG A 1 290 ? 2.989 2.927 -25.078 1.00 48.97 290 ARG A O 1
ATOM 2286 N N . GLY A 1 291 ? 1.093 1.934 -24.465 1.00 41.19 291 GLY A N 1
ATOM 2287 C CA . GLY A 1 291 ? 0.515 1.979 -25.816 1.00 41.19 291 GLY A CA 1
ATOM 2288 C C . GLY A 1 291 ? 0.175 3.398 -26.282 1.00 41.19 291 GLY A C 1
ATOM 2289 O O . GLY A 1 291 ? 0.270 3.685 -27.472 1.00 41.19 291 GLY A O 1
ATOM 2290 N N . ASP A 1 292 ? -0.160 4.263 -25.323 1.00 38.28 292 ASP A N 1
ATOM 2291 C CA . ASP A 1 292 ? -0.557 5.662 -25.525 1.00 38.28 292 ASP A CA 1
ATOM 2292 C C . ASP A 1 292 ? 0.481 6.654 -24.951 1.00 38.28 292 ASP A C 1
ATOM 2294 O O . ASP A 1 292 ? 0.184 7.821 -24.698 1.00 38.28 292 ASP A O 1
ATOM 2298 N N . CYS A 1 293 ? 1.707 6.152 -24.770 1.00 48.69 293 CYS A N 1
ATOM 2299 C CA . CYS A 1 293 ? 2.965 6.865 -24.578 1.00 48.69 293 CYS A CA 1
ATOM 2300 C C . CYS A 1 293 ? 3.858 6.566 -25.804 1.00 48.69 293 CYS A C 1
ATOM 2302 O O . CYS A 1 293 ? 4.487 7.503 -26.325 1.00 48.69 293 CYS A O 1
#

pLDDT: mean 76.17, std 19.5, range [25.2, 98.38]

Sequence (293 aa):
MTYDPRGQGRSDNRTPDGTRGGNANPDVFVTNQVDAIDFFRSTPEDPYQHNDRRRPDDDAAGVADVNPFWDRLDRDRIGIVGHSLGATGVSVVQGIEWPARAKGAANPVDAAVAWDNLSAPGSELAGRSVEPRVPTMGQSADYFAGVPKTRPPEPDARTAGFAGWREAGVPTYQLNVRGGTHFEWSRIPTFPTTSWEAWGNDLAEQFMVAWLDYWLKTDAELRAAADDAGPAGGPRGRSTVEERLTDLEHWCERLSFYYRSARYLPPAERRDDWPAGESPRHWYVSEDLRGDC

Secondary structure (DSSP, 8-state):
-PPPTTSSS---SB-TTSSB-S---TTHHHHHHHHHHHHHT--SSS--GGGGG--TT--PPPPPSS-TTGGG--SSSEEEEEETHHHHHHHHHTTSPP--TTS-SS--EEEEEEES-PPPTT-EETTEE----S-EEEEEES-SSSPPPSSPPPTTTT-HHHHHHHHTT--EEEEEESS--TTTT---TTS--SSIIIIIHHHHHHHHHHHHHHHHS-HHHHHHHTT---TTSS-SSSS-HHHHHH-HHHHGGGB-SSS--EEE---GGGSS---TT----------BTTTT-

Radius of gyration: 19.79 Å; chains: 1; bounding box: 51×43×58 Å

Foldseek 3Di:
DDAQLQQQVDQDCADPVRHGSHDPQLVSLAPVQLQVLLQLQADPVRWRDCQVVDDPPDPGDDDDRHDPCNVVDDSQFDEEEAADSNLVSQLQLVPDQRPDPPPDRDRSYAEYEREAFQDAFQDDTPRTTRDQDHEYETEHEPEAQQDDDPDFDDQAPRCRNVVRCVVVLHWYWYFYFASAHSCLVPPDPPGRGDCNVPPSVVLVCLQVVLRSCVRGPDPVVLVVQLCPCDPVNDRSNHDHSVCSNVVCVVCVVRGYPR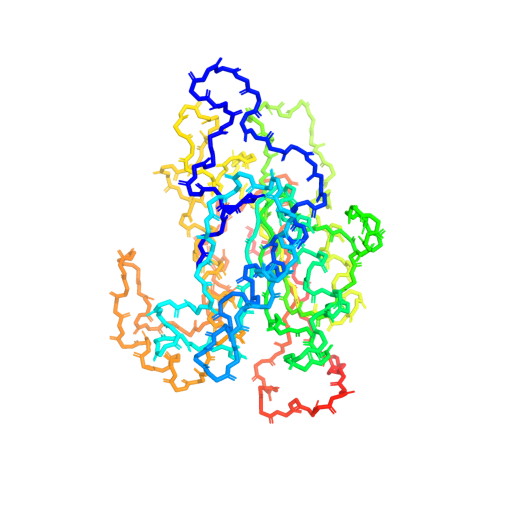YWIWTWDDDPPPPPPDDVPDRDDDDTDTDRSNPVD